Protein AF-A0A2P4YFC1-F1 (afdb_monomer)

InterPro domains:
  IPR022210 Transcription activator GCR1-like domain [PF12550] (127-204)
  IPR031872 Ndc10, domain 2 [PF16787] (2-35)
  IPR038279 Ndc10, domain 2 superfamily [G3DSA:1.10.443.20] (1-68)
  IPR052146 High-osmolarity-induced transcription [PTHR37784] (124-224)

Solvent-accessible surface area (backbone atoms only — not comparable to full-atom values): 14250 Å² total; per-residue (Å²): 111,73,72,57,54,52,53,56,52,59,67,48,38,64,61,47,43,73,75,45,67,86,42,75,76,59,75,36,67,86,68,66,44,82,69,60,61,74,74,62,65,71,71,84,69,74,50,65,84,62,54,50,60,54,51,50,50,55,54,49,54,54,47,53,54,47,50,54,52,50,54,53,50,50,57,52,52,56,57,56,58,59,60,68,70,66,76,81,81,81,73,95,81,81,80,84,88,77,90,80,85,87,85,80,88,79,91,82,88,80,91,80,89,85,80,91,80,87,74,84,72,73,73,70,82,57,70,86,71,87,77,65,75,48,52,54,54,50,50,46,50,35,72,38,66,62,93,86,31,71,16,50,57,53,43,44,71,79,48,46,65,68,70,38,70,51,69,69,50,37,54,51,48,59,61,52,44,57,53,57,54,42,36,53,51,46,16,65,71,71,74,43,54,57,66,61,41,28,52,52,51,36,52,54,32,59,76,65,70,46,52,75,74,65,41,58,67,54,47,56,53,69,70,52,75,84,119

Foldseek 3Di:
DVVVVVVVCLLCVVVVCVVCVPDPVCVDVVNVDPCNVVSVPDPPPVPCVVVVVVVVVVVVVVVVVVVVVVVVVVVVVVVVVVVVVPDDPDDPPDDDDDDDDDDDDDDDDDDDDDDDDDDPPPPQLDADDPPDFALLVLVCQQPDDPPNHDRVVVCCVPPNCNSVPDPVSVVVCVQSVLSVVLLVLCCVVVVHDSNVSRVVLRVVCVVVVHTSNRCSVVSVCSSVVPD

Structure (mmCIF, N/CA/C/O backbone):
data_AF-A0A2P4YFC1-F1
#
_entry.id   AF-A0A2P4YFC1-F1
#
loop_
_atom_site.group_PDB
_atom_site.id
_atom_site.type_symbol
_atom_site.label_atom_id
_atom_site.label_alt_id
_atom_site.label_comp_id
_atom_site.label_asym_id
_atom_site.label_entity_id
_atom_site.label_seq_id
_atom_site.pdbx_PDB_ins_code
_atom_site.Cartn_x
_atom_site.Cartn_y
_atom_site.Cartn_z
_atom_site.occupancy
_atom_site.B_iso_or_equiv
_atom_site.auth_seq_id
_atom_site.auth_comp_id
_atom_site.auth_asym_id
_atom_site.auth_atom_id
_atom_site.pdbx_PDB_model_num
ATOM 1 N N . MET A 1 1 ? -10.276 -22.268 7.898 1.00 66.25 1 MET A N 1
ATOM 2 C CA . MET A 1 1 ? -11.397 -21.329 8.131 1.00 66.25 1 MET A CA 1
ATOM 3 C C . MET A 1 1 ? -12.390 -21.823 9.184 1.00 66.25 1 MET A C 1
ATOM 5 O O . MET A 1 1 ? -12.348 -21.312 10.293 1.00 66.25 1 MET A O 1
ATOM 9 N N . LEU A 1 2 ? -13.205 -22.857 8.934 1.00 71.75 2 LEU A N 1
ATOM 10 C CA . LEU A 1 2 ? -14.243 -23.318 9.887 1.00 71.75 2 LEU A CA 1
ATOM 11 C C . LEU A 1 2 ? -13.722 -23.739 11.277 1.00 71.75 2 LEU A C 1
ATOM 13 O O . LEU A 1 2 ? -14.382 -23.502 12.284 1.00 71.75 2 LEU A O 1
ATOM 17 N N . LYS A 1 3 ? -12.514 -24.314 11.350 1.00 71.19 3 LYS A N 1
ATOM 18 C CA . LYS A 1 3 ? -11.877 -24.689 12.626 1.00 71.19 3 LYS A CA 1
ATOM 19 C C . LYS A 1 3 ? -11.594 -23.481 13.528 1.00 71.19 3 LYS A C 1
ATOM 21 O O . LYS A 1 3 ? -11.727 -23.591 14.736 1.00 71.19 3 LYS A O 1
ATOM 26 N N . HIS A 1 4 ? -11.228 -22.346 12.938 1.00 75.75 4 HIS A N 1
ATOM 27 C CA . HIS A 1 4 ? -10.868 -21.136 13.675 1.00 75.75 4 HIS A CA 1
ATOM 28 C C . HIS A 1 4 ? -12.111 -20.419 14.211 1.00 75.75 4 HIS A C 1
ATOM 30 O O . HIS A 1 4 ? -12.176 -20.093 15.391 1.00 75.75 4 HIS A O 1
ATOM 36 N N . LEU A 1 5 ? -13.150 -20.304 13.376 1.00 76.31 5 LEU A N 1
ATOM 37 C CA . LEU A 1 5 ? -14.449 -19.767 13.792 1.00 76.31 5 LEU A CA 1
ATOM 38 C C . LEU A 1 5 ? -15.069 -20.571 14.939 1.00 76.31 5 LEU A C 1
ATOM 40 O O . LEU A 1 5 ? -15.651 -19.986 15.844 1.00 76.31 5 LEU A O 1
ATOM 44 N N . ARG A 1 6 ? -14.905 -21.902 14.937 1.00 82.00 6 ARG A N 1
ATOM 45 C CA . ARG A 1 6 ? -15.368 -22.760 16.034 1.00 82.00 6 ARG A CA 1
ATOM 46 C C . ARG A 1 6 ? -14.736 -22.367 17.372 1.00 82.00 6 ARG A C 1
ATOM 48 O O . ARG A 1 6 ? -15.455 -22.297 18.359 1.00 82.00 6 ARG A O 1
ATOM 55 N N . VAL A 1 7 ? -13.423 -22.134 17.402 1.00 77.44 7 VAL A N 1
ATOM 56 C CA . VAL A 1 7 ? -12.694 -21.794 18.637 1.00 77.44 7 VAL A CA 1
ATOM 57 C C . VAL A 1 7 ? -13.163 -20.450 19.183 1.00 77.44 7 VAL A C 1
ATOM 59 O O . VAL A 1 7 ? -13.563 -20.387 20.340 1.00 77.44 7 VAL A O 1
ATOM 62 N N . ILE A 1 8 ? -13.198 -19.421 18.332 1.00 81.12 8 ILE A N 1
ATOM 63 C CA . ILE A 1 8 ? -13.641 -18.072 18.715 1.00 81.12 8 ILE A CA 1
ATOM 64 C C . ILE A 1 8 ? -15.083 -18.107 19.229 1.00 81.12 8 ILE A C 1
ATOM 66 O O . ILE A 1 8 ? -15.380 -17.611 20.309 1.00 81.12 8 ILE A O 1
ATOM 70 N N . PHE A 1 9 ? -15.981 -18.769 18.496 1.00 83.00 9 PHE A N 1
ATOM 71 C CA . PHE A 1 9 ? -17.387 -18.853 18.881 1.00 83.00 9 PHE A CA 1
ATOM 72 C C . PHE A 1 9 ? -17.598 -19.576 20.220 1.00 83.00 9 PHE A C 1
ATOM 74 O O . PHE A 1 9 ? -18.436 -19.159 21.013 1.00 83.00 9 PHE A O 1
ATOM 81 N N . LEU A 1 10 ? -16.852 -20.654 20.486 1.00 82.00 10 LEU A N 1
ATOM 82 C CA . LEU A 1 10 ? -16.924 -21.377 21.762 1.00 82.00 10 LEU A CA 1
ATOM 83 C C . LEU A 1 10 ? -16.365 -20.546 22.918 1.00 82.00 10 LEU A C 1
ATOM 85 O O . LEU A 1 10 ? -16.978 -20.524 23.983 1.00 82.00 10 LEU A O 1
ATOM 89 N N . GLN A 1 11 ? -15.260 -19.837 22.699 1.00 79.00 11 GLN A N 1
ATOM 90 C CA . GLN A 1 11 ? -14.662 -18.946 23.690 1.00 79.00 11 GLN A CA 1
ATOM 91 C C . GLN A 1 11 ? -15.627 -17.819 24.091 1.00 79.00 11 GLN A C 1
ATOM 93 O O . GLN A 1 11 ? -15.851 -17.587 25.277 1.00 79.00 11 GLN A O 1
ATOM 98 N N . ASP A 1 12 ? -16.278 -17.195 23.109 1.00 78.75 12 ASP A N 1
ATOM 99 C CA . ASP A 1 12 ? -17.181 -16.064 23.344 1.00 78.75 12 ASP A CA 1
ATOM 100 C C . ASP A 1 12 ? -18.604 -16.496 23.727 1.00 78.75 12 ASP A C 1
ATOM 102 O O . ASP A 1 12 ? -19.417 -15.674 24.162 1.00 78.75 12 ASP A O 1
ATOM 106 N N . SER A 1 13 ? -18.928 -17.789 23.605 1.00 82.44 13 SER A N 1
ATOM 107 C CA . SER A 1 13 ? -20.264 -18.314 23.907 1.00 82.44 13 SER A CA 1
ATOM 108 C C . SER A 1 13 ? -20.700 -18.015 25.341 1.00 82.44 13 SER A C 1
ATOM 110 O O . SER A 1 13 ? -21.864 -17.701 25.555 1.00 82.44 13 SER A O 1
ATOM 112 N N . VAL A 1 14 ? -19.780 -18.003 26.310 1.00 79.31 14 VAL A N 1
ATOM 113 C CA . VAL A 1 14 ? -20.080 -17.694 27.719 1.00 79.31 14 VAL A CA 1
ATOM 114 C C . VAL A 1 14 ? -20.629 -16.270 27.873 1.00 79.31 14 VAL A C 1
ATOM 116 O O . VAL A 1 14 ? -21.656 -16.061 28.524 1.00 79.31 14 VAL A O 1
ATOM 119 N N . LEU A 1 15 ? -20.000 -15.293 27.211 1.00 81.19 15 LEU A N 1
ATOM 120 C CA . LEU A 1 15 ? -20.450 -13.897 27.204 1.00 81.19 15 LEU A CA 1
ATOM 121 C C . LEU A 1 15 ? -21.767 -13.742 26.431 1.00 81.19 15 LEU A C 1
ATOM 123 O O . LEU A 1 15 ? -22.673 -13.015 26.847 1.00 81.19 15 LEU A O 1
ATOM 127 N N . LEU A 1 16 ? -21.899 -14.458 25.312 1.00 82.44 16 LEU A N 1
ATOM 128 C CA . LEU A 1 16 ? -23.083 -14.412 24.455 1.00 82.44 16 LEU A CA 1
ATOM 129 C C . LEU A 1 16 ? -24.309 -15.084 25.099 1.00 82.44 16 LEU A C 1
ATOM 131 O O . LEU A 1 16 ? -25.428 -14.609 24.899 1.00 82.44 16 LEU A O 1
ATOM 135 N N . ILE A 1 17 ? -24.118 -16.132 25.906 1.00 82.00 17 ILE A N 1
ATOM 136 C CA . ILE A 1 17 ? -25.166 -16.775 26.714 1.00 82.00 17 ILE A CA 1
ATOM 137 C C . ILE A 1 17 ? -25.676 -15.797 27.774 1.00 82.00 17 ILE A C 1
ATOM 139 O O . ILE A 1 17 ? -26.887 -15.650 27.932 1.00 82.00 17 ILE A O 1
ATOM 143 N N . GLN A 1 18 ? -24.776 -15.075 28.453 1.00 79.31 18 GLN A N 1
ATOM 144 C CA . GLN A 1 18 ? -25.160 -14.065 29.443 1.00 79.31 18 GLN A CA 1
ATOM 145 C C . GLN A 1 18 ? -25.931 -12.902 28.802 1.00 79.31 18 GLN A C 1
ATOM 147 O O . GLN A 1 18 ? -26.894 -12.395 29.379 1.00 79.31 18 GLN A O 1
ATOM 152 N N . ARG A 1 19 ? -25.523 -12.473 27.601 1.00 83.31 19 ARG A N 1
ATOM 153 C CA . ARG A 1 19 ? -26.137 -11.337 26.904 1.00 83.31 19 ARG A CA 1
ATOM 154 C C . ARG A 1 19 ? -27.457 -11.686 26.214 1.00 83.31 19 ARG A C 1
ATOM 156 O O . ARG A 1 19 ? -28.351 -10.842 26.168 1.00 83.31 19 ARG A O 1
ATOM 163 N N . TYR A 1 20 ? -27.590 -12.907 25.697 1.00 86.69 20 TYR A N 1
ATOM 164 C CA . TYR A 1 20 ? -28.762 -13.379 24.954 1.00 86.69 20 TYR A CA 1
ATOM 165 C C . TYR A 1 20 ? -29.233 -14.754 25.453 1.00 86.69 20 TYR A C 1
ATOM 167 O O . TYR A 1 20 ? -29.207 -15.725 24.691 1.00 86.69 20 TYR A O 1
ATOM 175 N N . PRO A 1 21 ? -29.722 -14.865 26.699 1.00 83.06 21 PRO A N 1
ATOM 176 C CA . PRO A 1 21 ? -30.019 -16.157 27.328 1.00 83.06 21 PRO A CA 1
ATOM 177 C C . PRO A 1 21 ? -31.127 -16.947 26.617 1.00 83.06 21 PRO A C 1
ATOM 179 O O . PRO A 1 21 ? -31.135 -18.174 26.625 1.00 83.06 21 PRO A O 1
ATOM 182 N N . ASN A 1 22 ? -32.041 -16.257 25.930 1.00 85.38 22 ASN A N 1
ATOM 183 C CA . ASN A 1 22 ? -33.192 -16.873 25.263 1.00 85.38 22 ASN A CA 1
ATOM 184 C C . ASN A 1 22 ? -32.900 -17.381 23.838 1.00 85.38 22 ASN A C 1
ATOM 186 O O . ASN A 1 22 ? -33.819 -17.808 23.132 1.00 85.38 22 ASN A O 1
ATOM 190 N N . HIS A 1 23 ? -31.647 -17.320 23.378 1.00 85.38 23 HIS A N 1
ATOM 191 C CA . HIS A 1 23 ? -31.300 -17.702 22.013 1.00 85.38 23 HIS A CA 1
ATOM 192 C C . HIS A 1 23 ? -31.434 -19.219 21.781 1.00 85.38 23 HIS A C 1
ATOM 194 O O . HIS A 1 23 ? -31.072 -20.040 22.623 1.00 85.38 23 HIS A O 1
ATOM 200 N N . ARG A 1 24 ? -31.926 -19.618 20.597 1.00 84.88 24 ARG A N 1
ATOM 201 C CA . ARG A 1 24 ? -32.167 -21.036 20.253 1.00 84.88 24 ARG A CA 1
ATOM 202 C C . ARG A 1 24 ? -30.891 -21.883 20.236 1.00 84.88 24 ARG A C 1
ATOM 204 O O . ARG A 1 24 ? -30.971 -23.076 20.501 1.00 84.88 24 ARG A O 1
ATOM 211 N N . LEU A 1 25 ? -29.736 -21.268 19.964 1.00 83.12 25 LEU A N 1
ATOM 212 C CA . LEU A 1 25 ? -28.438 -21.958 19.950 1.00 83.12 25 LEU A CA 1
ATOM 213 C C . LEU A 1 25 ? -28.065 -22.540 21.321 1.00 83.12 25 LEU A C 1
ATOM 215 O O . LEU A 1 25 ? -27.463 -23.606 21.371 1.00 83.12 25 LEU A O 1
ATOM 219 N N . TRP A 1 26 ? -28.476 -21.900 22.420 1.00 84.62 26 TRP A N 1
ATOM 220 C CA . TRP A 1 26 ? -28.133 -22.333 23.782 1.00 84.62 26 TRP A CA 1
ATOM 221 C C . TRP A 1 26 ? -28.979 -23.502 24.282 1.00 84.62 26 TRP A C 1
ATOM 223 O O . TRP A 1 26 ? -28.598 -24.185 25.223 1.00 84.62 26 TRP A O 1
ATOM 233 N N . LYS A 1 27 ? -30.107 -23.780 23.617 1.00 82.06 27 LYS A N 1
ATOM 234 C CA . LYS A 1 27 ? -30.949 -24.955 23.893 1.00 82.06 27 LYS A CA 1
ATOM 235 C C . LYS A 1 27 ? -30.367 -26.247 23.312 1.00 82.06 27 LYS A C 1
ATOM 237 O O . LYS A 1 27 ? -30.959 -27.310 23.464 1.00 82.06 27 LYS A O 1
ATOM 242 N N . HIS A 1 28 ? -29.254 -26.153 22.584 1.00 82.31 28 HIS A N 1
ATOM 243 C CA . HIS A 1 28 ? -28.605 -27.303 21.979 1.00 82.31 28 HIS A CA 1
ATOM 244 C C . HIS A 1 28 ? -27.853 -28.121 23.050 1.00 82.31 28 HIS A C 1
ATOM 246 O O . HIS A 1 28 ? -27.174 -27.519 23.885 1.00 82.31 28 HIS A O 1
ATOM 252 N N . PRO A 1 29 ? -27.878 -29.471 22.997 1.00 78.06 29 PRO A N 1
ATOM 253 C CA . PRO A 1 29 ? -27.236 -30.334 23.997 1.00 78.06 29 PRO A CA 1
ATOM 254 C C . PRO A 1 29 ? -25.763 -30.004 24.262 1.00 78.06 29 PRO A C 1
ATOM 256 O O . PRO A 1 29 ? -25.315 -30.097 25.396 1.00 78.06 29 PRO A O 1
ATOM 259 N N . LEU A 1 30 ? -25.044 -29.533 23.234 1.00 75.44 30 LEU A N 1
ATOM 260 C CA . LEU A 1 30 ? -23.640 -29.102 23.322 1.00 75.44 30 LEU A CA 1
ATOM 261 C C . LEU A 1 30 ? -23.373 -28.058 24.420 1.00 75.44 30 LEU A C 1
ATOM 263 O O . LEU A 1 30 ? -22.312 -28.105 25.029 1.00 75.44 30 LEU A O 1
ATOM 267 N N . PHE A 1 31 ? -24.316 -27.143 24.672 1.00 73.25 31 PHE A N 1
ATOM 268 C CA . PHE A 1 31 ? -24.196 -26.085 25.689 1.00 73.25 31 PHE A CA 1
ATOM 269 C C . PHE A 1 31 ? -24.890 -26.444 27.011 1.00 73.25 31 PHE A C 1
ATOM 271 O O . PHE A 1 31 ? -24.881 -25.655 27.950 1.00 73.25 31 PHE A O 1
ATOM 278 N N . SER A 1 32 ? -25.522 -27.620 27.080 1.00 67.62 32 SER A N 1
ATOM 279 C CA . SER A 1 32 ? -26.213 -28.136 28.270 1.00 67.62 32 SER A CA 1
ATOM 280 C C . SER A 1 32 ? -25.422 -29.239 28.983 1.00 67.62 32 SER A C 1
ATOM 282 O O . SER A 1 32 ? -25.717 -29.557 30.132 1.00 67.62 32 SER A O 1
ATOM 284 N N . THR A 1 33 ? -24.413 -29.827 28.332 1.00 64.31 33 THR A N 1
ATOM 285 C CA . THR A 1 33 ? -23.483 -30.779 28.955 1.00 64.31 33 THR A CA 1
ATOM 286 C C . THR A 1 33 ? -22.617 -30.094 30.021 1.00 64.31 33 THR A C 1
ATOM 288 O O . THR A 1 33 ? -22.073 -29.007 29.802 1.00 64.31 33 THR A O 1
ATOM 291 N N . SER A 1 34 ? -22.475 -30.749 31.179 1.00 53.22 34 SER A N 1
ATOM 292 C CA . SER A 1 34 ? -21.806 -30.265 32.402 1.00 53.22 34 SER A CA 1
ATOM 293 C C . SER A 1 34 ? -20.319 -29.902 32.250 1.00 53.22 34 SER A C 1
ATOM 295 O O . SER A 1 34 ? -19.753 -29.260 33.136 1.00 53.22 34 SER A O 1
ATOM 297 N N . ASP A 1 35 ? -19.701 -30.232 31.114 1.00 54.78 35 ASP A N 1
ATOM 298 C CA . ASP A 1 35 ? -18.322 -29.857 30.762 1.00 54.78 35 ASP A CA 1
ATOM 299 C C . ASP A 1 35 ? -18.171 -28.378 30.365 1.00 54.78 35 ASP A C 1
ATOM 301 O O . ASP A 1 35 ? -17.058 -27.869 30.234 1.00 54.78 35 ASP A O 1
ATOM 305 N N . SER A 1 36 ? -19.279 -27.641 30.241 1.00 51.91 36 SER A N 1
ATOM 306 C CA . SER A 1 36 ? -19.272 -26.183 30.022 1.00 51.91 36 SER A CA 1
ATOM 307 C C . SER A 1 36 ? -18.605 -25.407 31.174 1.00 51.91 36 SER A C 1
ATOM 309 O O . SER A 1 36 ? -18.204 -24.258 30.999 1.00 51.91 36 SER A O 1
ATOM 311 N N . SER A 1 37 ? -18.436 -26.042 32.340 1.00 52.78 37 SER A N 1
ATOM 312 C CA . SER A 1 37 ? -17.702 -25.499 33.491 1.00 52.78 37 SER A CA 1
ATOM 313 C C . SER A 1 37 ? -16.187 -25.384 33.262 1.00 52.78 37 SER A C 1
ATOM 315 O O . SER A 1 37 ? -15.550 -24.540 33.888 1.00 52.78 37 SER A O 1
ATOM 317 N N . VAL A 1 38 ? -15.611 -26.143 32.320 1.00 54.09 38 VAL A N 1
ATOM 318 C CA . VAL A 1 38 ? -14.167 -26.108 32.008 1.00 54.09 38 VAL A CA 1
ATOM 319 C C . VAL A 1 38 ? -13.762 -24.789 31.336 1.00 54.09 38 VAL A C 1
ATOM 321 O O . VAL A 1 38 ? -12.642 -24.312 31.506 1.00 54.09 38 VAL A O 1
ATOM 324 N N . TYR A 1 39 ? -14.695 -24.152 30.627 1.00 52.59 39 TYR A N 1
ATOM 325 C CA . TYR A 1 39 ? -14.488 -22.871 29.944 1.00 52.59 39 TYR A CA 1
ATOM 326 C C . TYR A 1 39 ? -14.925 -21.661 30.787 1.00 52.59 39 TYR A C 1
ATOM 328 O O . TYR A 1 39 ? -14.801 -20.522 30.345 1.00 52.59 39 TYR A O 1
ATOM 336 N N . GLY A 1 40 ? -15.429 -21.902 32.004 1.00 49.44 40 GLY A N 1
ATOM 337 C CA . GLY A 1 40 ? -15.842 -20.878 32.966 1.00 49.44 40 GLY A CA 1
ATOM 338 C C . GLY A 1 40 ? -14.701 -20.314 33.816 1.00 49.44 40 GLY A C 1
ATOM 339 O O . GLY A 1 40 ? -14.935 -19.402 34.612 1.00 49.44 40 GLY A O 1
ATOM 340 N N . ASN A 1 41 ? -13.471 -20.811 33.646 1.00 48.78 41 ASN A N 1
ATOM 341 C CA . ASN A 1 41 ? -12.296 -20.130 34.171 1.00 48.78 41 ASN A CA 1
ATOM 342 C C . ASN A 1 41 ? -12.148 -18.825 33.399 1.00 48.78 41 ASN A C 1
ATOM 344 O O . ASN A 1 41 ? -11.583 -18.812 32.307 1.00 48.78 41 ASN A O 1
ATOM 348 N N . LYS A 1 42 ? -12.699 -17.746 33.971 1.00 49.25 42 LYS A N 1
ATOM 349 C CA . LYS A 1 42 ? -12.375 -16.365 33.622 1.00 49.25 42 LYS A CA 1
ATOM 350 C C . LYS A 1 42 ? -10.870 -16.321 33.335 1.00 49.25 42 LYS A C 1
ATOM 352 O O . LYS A 1 42 ? -10.104 -16.434 34.294 1.00 49.25 42 LYS A O 1
ATOM 357 N N . PRO A 1 43 ? -10.403 -16.123 32.087 1.00 50.41 43 PRO A N 1
ATOM 358 C CA . PRO A 1 43 ? -9.182 -15.355 31.975 1.00 50.41 43 PRO A CA 1
ATOM 359 C C . PRO A 1 43 ? -9.484 -14.076 32.756 1.00 50.41 43 PRO A C 1
ATOM 361 O O . PRO A 1 43 ? -10.567 -13.503 32.589 1.00 50.41 43 PRO A O 1
ATOM 364 N N . GLU A 1 44 ? -8.613 -13.697 33.687 1.00 51.47 44 GLU A N 1
ATOM 365 C CA . GLU A 1 44 ? -8.603 -12.349 34.239 1.00 51.47 44 GLU A CA 1
ATOM 366 C C . GLU A 1 44 ? -8.432 -11.399 33.055 1.00 51.47 44 GLU A C 1
ATOM 368 O O . GLU A 1 44 ? -7.341 -10.983 32.682 1.00 51.47 44 GLU A O 1
ATOM 373 N N . LEU A 1 45 ? -9.541 -11.114 32.380 1.00 46.50 45 LEU A N 1
ATOM 374 C CA . LEU A 1 45 ? -9.654 -10.029 31.453 1.00 46.50 45 LEU A CA 1
ATOM 375 C C . LEU A 1 45 ? -9.602 -8.836 32.388 1.00 46.50 45 LEU A C 1
ATOM 377 O O . LEU A 1 45 ? -10.618 -8.479 32.989 1.00 46.50 45 LEU A O 1
ATOM 381 N N . HIS A 1 46 ? -8.393 -8.319 32.616 1.00 49.69 46 HIS A N 1
ATOM 382 C CA . HIS A 1 46 ? -8.205 -7.032 33.257 1.00 49.69 46 HIS A CA 1
ATOM 383 C C . HIS A 1 46 ? -9.176 -6.093 32.557 1.00 49.69 46 HIS A C 1
ATOM 385 O O . HIS A 1 46 ? -9.046 -5.811 31.363 1.00 49.69 46 HIS A O 1
ATOM 391 N N . THR A 1 47 ? -10.246 -5.747 33.268 1.00 51.59 47 THR A N 1
ATOM 392 C CA . THR A 1 47 ? -11.328 -4.940 32.734 1.00 51.59 47 THR A CA 1
ATOM 393 C C . THR A 1 47 ? -10.697 -3.679 32.176 1.00 51.59 47 THR A C 1
ATOM 395 O O . THR A 1 47 ? -9.798 -3.118 32.805 1.00 51.59 47 THR A O 1
ATOM 398 N N . LEU A 1 48 ? -11.135 -3.253 30.990 1.00 53.06 48 LEU A N 1
ATOM 399 C CA . LEU A 1 48 ? -10.647 -2.038 30.332 1.00 53.06 48 LEU A CA 1
ATOM 400 C C . LEU A 1 48 ? -10.579 -0.843 31.307 1.00 53.06 48 LEU A C 1
ATOM 402 O O . LEU A 1 48 ? -9.664 -0.037 31.203 1.00 53.06 48 LEU A O 1
ATOM 406 N N . ASP A 1 49 ? -11.442 -0.808 32.326 1.00 56.47 49 ASP A N 1
ATOM 407 C CA . ASP A 1 49 ? -11.433 0.166 33.426 1.00 56.47 49 ASP A CA 1
ATOM 408 C C . ASP A 1 49 ? -10.123 0.262 34.233 1.00 56.47 49 ASP A C 1
ATOM 410 O O . ASP A 1 49 ? -9.846 1.313 34.801 1.00 56.47 49 ASP A O 1
ATOM 414 N N . ILE A 1 50 ? -9.303 -0.792 34.296 1.00 62.22 50 ILE A N 1
ATOM 415 C CA . ILE A 1 50 ? -8.017 -0.795 35.020 1.00 62.22 50 ILE A CA 1
ATOM 416 C C . ILE A 1 50 ? -6.861 -0.454 34.074 1.00 62.22 50 ILE A C 1
ATOM 418 O O . ILE A 1 50 ? -5.968 0.317 34.424 1.00 62.22 50 ILE A O 1
ATOM 422 N N . VAL A 1 51 ? -6.886 -1.003 32.859 1.00 64.50 51 VAL A N 1
ATOM 423 C CA . VAL A 1 51 ? -5.777 -0.881 31.899 1.00 64.50 51 VAL A CA 1
ATOM 424 C C . VAL A 1 51 ? -5.792 0.478 31.194 1.00 64.50 51 VAL A C 1
ATOM 426 O O . VAL A 1 51 ? -4.735 1.040 30.920 1.00 64.50 51 VAL A O 1
ATOM 429 N N . VAL A 1 52 ? -6.973 1.049 30.935 1.00 74.75 52 VAL A N 1
ATOM 430 C CA . VAL A 1 52 ? -7.110 2.331 30.223 1.00 74.75 52 VAL A CA 1
ATOM 431 C C . VAL A 1 52 ? -6.523 3.509 31.016 1.00 74.75 52 VAL A C 1
ATOM 433 O O . VAL A 1 52 ? -5.764 4.274 30.421 1.00 74.75 52 VAL A O 1
ATOM 436 N N . PRO A 1 53 ? -6.765 3.671 32.334 1.00 74.75 53 PRO A N 1
ATOM 437 C CA . PRO A 1 53 ? -6.131 4.739 33.111 1.00 74.75 53 PRO A CA 1
ATOM 438 C C . PRO A 1 53 ? -4.609 4.590 33.218 1.00 74.75 53 PRO A C 1
ATOM 440 O O . PRO A 1 53 ? -3.892 5.586 33.148 1.00 74.75 53 PRO A O 1
ATOM 443 N N . GLN A 1 54 ? -4.107 3.357 33.347 1.00 75.56 54 GLN A N 1
ATOM 444 C CA . GLN A 1 54 ? -2.666 3.085 33.390 1.00 75.56 54 GLN A CA 1
ATOM 445 C C . GLN A 1 54 ? -1.996 3.422 32.056 1.00 75.56 54 GLN A C 1
ATOM 447 O O . GLN A 1 54 ? -0.975 4.106 32.028 1.00 75.56 54 GLN A O 1
ATOM 452 N N . LEU A 1 55 ? -2.608 3.013 30.943 1.00 79.25 55 LEU A N 1
ATOM 453 C CA . LEU A 1 55 ? -2.133 3.351 29.606 1.00 79.25 55 LEU A CA 1
ATOM 454 C C . LEU A 1 55 ? -2.171 4.868 29.365 1.00 79.25 55 LEU A C 1
ATOM 456 O O . LEU A 1 55 ? -1.216 5.425 28.832 1.00 79.25 55 LEU A O 1
ATOM 460 N N . ALA A 1 56 ? -3.236 5.549 29.799 1.00 80.25 56 ALA A N 1
ATOM 461 C CA . ALA A 1 56 ? -3.350 7.001 29.691 1.00 80.25 56 ALA A CA 1
ATOM 462 C C . ALA A 1 56 ? -2.266 7.736 30.499 1.00 80.25 56 ALA A C 1
ATOM 464 O O . ALA A 1 56 ? -1.716 8.725 30.016 1.00 80.25 56 ALA A O 1
ATOM 465 N N . ALA A 1 57 ? -1.926 7.245 31.696 1.00 83.88 57 ALA A N 1
ATOM 466 C CA . ALA A 1 57 ? -0.859 7.811 32.518 1.00 83.88 57 ALA A CA 1
ATOM 467 C C . ALA A 1 57 ? 0.514 7.684 31.837 1.00 83.88 57 ALA A C 1
ATOM 469 O O . ALA A 1 57 ? 1.227 8.679 31.721 1.00 83.88 57 ALA A O 1
ATOM 470 N N . ILE A 1 58 ? 0.835 6.498 31.308 1.00 84.94 58 ILE A N 1
ATOM 471 C CA . ILE A 1 58 ? 2.097 6.240 30.596 1.00 84.94 58 ILE A CA 1
ATOM 472 C C . ILE A 1 58 ? 2.197 7.100 29.330 1.00 84.94 58 ILE A C 1
ATOM 474 O O . ILE A 1 58 ? 3.238 7.691 29.045 1.00 84.94 58 ILE A O 1
ATOM 478 N N . LEU A 1 59 ? 1.110 7.203 28.560 1.00 86.62 59 LEU A N 1
ATOM 479 C CA . LEU A 1 59 ? 1.084 8.029 27.352 1.00 86.62 59 LEU A CA 1
ATOM 480 C C . LEU A 1 59 ? 1.293 9.512 27.669 1.00 86.62 59 LEU A C 1
ATOM 482 O O . LEU A 1 59 ? 2.015 10.192 26.943 1.00 86.62 59 LEU A O 1
ATOM 486 N N . LYS A 1 60 ? 0.700 10.004 28.760 1.00 88.50 60 LYS A N 1
ATOM 487 C CA . LYS A 1 60 ? 0.858 11.393 29.190 1.00 88.50 60 LYS A CA 1
ATOM 488 C C . LYS A 1 60 ? 2.294 11.698 29.625 1.00 88.50 60 LYS A C 1
ATOM 490 O O . LYS A 1 60 ? 2.859 12.681 29.165 1.00 88.50 60 LYS A O 1
ATOM 495 N N . GLU A 1 61 ? 2.900 10.831 30.433 1.00 90.19 61 GLU A N 1
ATOM 496 C CA . GLU A 1 61 ? 4.293 10.980 30.880 1.00 90.19 61 GLU A CA 1
ATOM 497 C C . GLU A 1 61 ? 5.278 11.015 29.700 1.00 90.19 61 GLU A C 1
ATOM 499 O O . GLU A 1 61 ? 6.174 11.865 29.630 1.00 90.19 61 GLU A O 1
ATOM 504 N N . ASN A 1 62 ? 5.076 10.125 28.727 1.00 87.50 62 ASN A N 1
ATOM 505 C CA . ASN A 1 62 ? 5.891 10.094 27.517 1.00 87.50 62 ASN A CA 1
ATOM 506 C C . ASN A 1 62 ? 5.722 11.371 26.681 1.00 87.50 62 ASN A C 1
ATOM 508 O O . ASN A 1 62 ? 6.706 11.877 26.137 1.00 87.50 62 ASN A O 1
ATOM 512 N N . PHE A 1 63 ? 4.504 11.914 26.598 1.00 91.06 63 PHE A N 1
ATOM 513 C CA . PHE A 1 63 ? 4.227 13.150 25.866 1.00 91.06 63 PHE A CA 1
ATOM 514 C C . PHE A 1 63 ? 4.837 14.381 26.549 1.00 91.06 63 PHE A C 1
ATOM 516 O O . PHE A 1 63 ? 5.457 15.206 25.882 1.00 91.06 63 PHE A O 1
ATOM 523 N N . ASP A 1 64 ? 4.747 14.473 27.877 1.00 89.62 64 ASP A N 1
ATOM 524 C CA . ASP A 1 64 ? 5.366 15.553 28.655 1.00 89.62 64 ASP A CA 1
ATOM 525 C C . ASP A 1 64 ? 6.899 15.531 28.505 1.00 89.62 64 ASP A C 1
ATOM 527 O O . ASP A 1 64 ? 7.537 16.566 28.295 1.00 89.62 64 ASP A O 1
ATOM 531 N N . THR A 1 65 ? 7.492 14.333 28.505 1.00 91.44 65 THR A N 1
ATOM 532 C CA . THR A 1 65 ? 8.929 14.145 28.254 1.00 91.44 65 THR A CA 1
ATOM 533 C C . THR A 1 65 ? 9.325 14.570 26.838 1.00 91.44 65 THR A C 1
ATOM 535 O O . THR A 1 65 ? 10.382 15.176 26.642 1.00 91.44 65 THR A O 1
ATOM 538 N N . LEU A 1 66 ? 8.501 14.250 25.837 1.00 89.12 66 LEU A N 1
ATOM 539 C CA . LEU A 1 66 ? 8.735 14.649 24.450 1.00 89.12 66 LEU A CA 1
ATOM 540 C C . LEU A 1 66 ? 8.671 16.175 24.299 1.00 89.12 66 LEU A C 1
ATOM 542 O O . LEU A 1 66 ? 9.580 16.759 23.711 1.00 89.12 66 LEU A O 1
ATOM 546 N N . ASN A 1 67 ? 7.656 16.819 24.878 1.00 86.81 67 ASN A N 1
ATOM 547 C CA . ASN A 1 67 ? 7.506 18.273 24.841 1.00 86.81 67 ASN A CA 1
ATOM 548 C C . ASN A 1 67 ? 8.701 18.979 25.482 1.00 86.81 67 ASN A C 1
ATOM 550 O O . ASN A 1 67 ? 9.272 19.874 24.866 1.00 86.81 67 ASN A O 1
ATOM 554 N N . GLY A 1 68 ? 9.176 18.507 26.639 1.00 86.44 68 GLY A N 1
ATOM 555 C CA . GLY A 1 68 ? 10.375 19.072 27.266 1.00 86.44 68 GLY A CA 1
ATOM 556 C C . GLY A 1 68 ? 11.630 18.973 26.384 1.00 86.44 68 GLY A C 1
ATOM 557 O O . GLY A 1 68 ? 12.459 19.883 26.373 1.00 86.44 68 GLY A O 1
ATOM 558 N N . LYS A 1 69 ? 11.769 17.899 25.593 1.00 88.81 69 LYS A N 1
ATOM 559 C CA . LYS A 1 69 ? 12.869 17.760 24.620 1.00 88.81 69 LYS A CA 1
ATOM 560 C C . LYS A 1 69 ? 12.708 18.695 23.418 1.00 88.81 69 LYS A C 1
ATOM 562 O O . LYS A 1 69 ? 13.712 19.221 22.940 1.00 88.81 69 LYS A O 1
ATOM 567 N N . ILE A 1 70 ? 11.480 18.905 22.938 1.00 85.88 70 ILE A N 1
ATOM 568 C CA . ILE A 1 70 ? 11.176 19.857 21.858 1.00 85.88 70 ILE A CA 1
ATOM 569 C C . ILE A 1 70 ? 11.486 21.287 22.312 1.00 85.88 70 ILE A C 1
ATOM 571 O O . ILE A 1 70 ? 12.162 22.013 21.585 1.00 85.88 70 ILE A O 1
ATOM 575 N N . ASP A 1 71 ? 11.086 21.664 23.526 1.00 85.06 71 ASP A N 1
ATOM 576 C CA . ASP A 1 71 ? 11.361 22.986 24.095 1.00 85.06 71 ASP A CA 1
ATOM 577 C C . ASP A 1 71 ? 12.867 23.223 24.280 1.00 85.06 71 ASP A C 1
ATOM 579 O O . ASP A 1 71 ? 13.385 24.289 23.939 1.00 85.06 71 ASP A O 1
ATOM 583 N N . ALA A 1 72 ? 13.607 22.208 24.742 1.00 77.06 72 ALA A N 1
ATOM 584 C CA . ALA A 1 72 ? 15.063 22.277 24.857 1.00 77.06 72 ALA A CA 1
ATOM 585 C C . ALA A 1 72 ? 15.755 22.438 23.490 1.00 77.06 72 ALA A C 1
ATOM 587 O O . ALA A 1 72 ? 16.718 23.198 23.360 1.00 77.06 72 ALA A O 1
ATOM 588 N N . LEU A 1 73 ? 15.254 21.755 22.454 1.00 77.12 73 LEU A N 1
ATOM 589 C CA . LEU A 1 73 ? 15.752 21.902 21.087 1.00 77.12 73 LEU A CA 1
ATOM 590 C C . LEU A 1 73 ? 15.435 23.296 20.524 1.00 77.12 73 LEU A C 1
ATOM 592 O O . LEU A 1 73 ? 16.300 23.914 19.905 1.00 77.12 73 LEU A O 1
ATOM 596 N N . ALA A 1 74 ? 14.224 23.806 20.762 1.00 74.81 74 ALA A N 1
ATOM 597 C CA . ALA A 1 74 ? 13.808 25.139 20.337 1.00 74.81 74 ALA A CA 1
ATOM 598 C C . ALA A 1 74 ? 14.692 26.228 20.967 1.00 74.81 74 ALA A C 1
ATOM 600 O O . ALA A 1 74 ? 15.211 27.084 20.250 1.00 74.81 74 ALA A O 1
ATOM 601 N N . ALA A 1 75 ? 14.976 26.122 22.269 1.00 69.75 75 ALA A N 1
ATOM 602 C CA . ALA A 1 75 ? 15.902 27.019 22.959 1.00 69.75 75 ALA A CA 1
ATOM 603 C C . ALA A 1 75 ? 17.326 26.973 22.365 1.00 69.75 75 ALA A C 1
ATOM 605 O O . ALA A 1 75 ? 17.978 28.008 22.210 1.00 69.75 75 ALA A O 1
ATOM 606 N N . GLY A 1 76 ? 17.809 25.788 21.971 1.00 67.00 76 GLY A N 1
ATOM 607 C CA . GLY A 1 76 ? 19.098 25.637 21.287 1.00 67.00 76 GLY A CA 1
ATOM 608 C C . GLY A 1 76 ? 19.124 26.260 19.884 1.00 67.00 76 GLY A C 1
ATOM 609 O O . GLY A 1 76 ? 20.112 26.885 19.497 1.00 67.00 76 GLY A O 1
ATOM 610 N N . VAL A 1 77 ? 18.030 26.145 19.128 1.00 63.34 77 VAL A N 1
ATOM 611 C CA . VAL A 1 77 ? 17.888 26.740 17.786 1.00 63.34 77 VAL A CA 1
ATOM 612 C C . VAL A 1 77 ? 17.859 28.269 17.843 1.00 63.34 77 VAL A C 1
ATOM 614 O O . VAL A 1 77 ? 18.452 28.924 16.979 1.00 63.34 77 VAL A O 1
ATOM 617 N N . ASP A 1 78 ? 17.241 28.853 18.867 1.00 63.34 78 ASP A N 1
ATOM 618 C CA . ASP A 1 78 ? 17.254 30.304 19.063 1.00 63.34 78 ASP A CA 1
ATOM 619 C C . ASP A 1 78 ? 18.663 30.825 19.399 1.00 63.34 78 ASP A C 1
ATOM 621 O O . ASP A 1 78 ? 19.063 31.879 18.896 1.00 63.34 78 ASP A O 1
ATOM 625 N N . SER A 1 79 ? 19.479 30.034 20.107 1.00 58.16 79 SER A N 1
ATOM 626 C CA . SER A 1 79 ? 20.898 30.342 20.340 1.00 58.16 79 SER A CA 1
ATOM 627 C C . SER A 1 79 ? 21.746 30.313 19.056 1.00 58.16 79 SER A C 1
ATOM 629 O O . SER A 1 79 ? 22.696 31.086 18.933 1.00 58.16 79 SER A O 1
ATOM 631 N N . ILE A 1 80 ? 21.413 29.459 18.078 1.00 54.00 80 ILE A N 1
ATOM 632 C CA . ILE A 1 80 ? 22.111 29.391 16.777 1.00 54.00 80 ILE A CA 1
ATOM 633 C C . ILE A 1 80 ? 21.747 30.591 15.893 1.00 54.00 80 ILE A C 1
ATOM 635 O O . ILE A 1 80 ? 22.602 31.139 15.192 1.00 54.00 80 ILE A O 1
ATOM 639 N N . LYS A 1 81 ? 20.490 31.049 15.943 1.00 58.97 81 LYS A N 1
ATOM 640 C CA . LYS A 1 81 ? 20.065 32.251 15.211 1.00 58.97 81 LYS A CA 1
ATOM 641 C C . LYS A 1 81 ? 20.774 33.508 15.707 1.00 58.97 81 LYS A C 1
ATOM 643 O O . LYS A 1 81 ? 21.044 34.390 14.891 1.00 58.97 81 LYS A O 1
ATOM 648 N N . ASP A 1 82 ? 21.116 33.592 16.989 1.00 53.50 82 ASP A N 1
ATOM 649 C CA . ASP A 1 82 ? 21.768 34.782 17.541 1.00 53.50 82 ASP A CA 1
ATOM 650 C C . ASP A 1 82 ? 23.240 34.923 17.103 1.00 53.50 82 ASP A C 1
ATOM 652 O O . ASP A 1 82 ? 23.710 36.029 16.836 1.00 53.50 82 ASP A O 1
ATOM 656 N N . LEU A 1 83 ? 23.933 33.803 16.859 1.00 51.72 83 LEU A N 1
ATOM 657 C CA . LEU A 1 83 ? 25.285 33.794 16.280 1.00 51.72 83 LEU A CA 1
ATOM 658 C C . LEU A 1 83 ? 25.313 34.266 14.816 1.00 51.72 83 LEU A C 1
ATOM 660 O O . LEU A 1 83 ? 26.291 34.866 14.375 1.00 51.72 83 LEU A O 1
ATOM 664 N N . SER A 1 84 ? 24.224 34.077 14.062 1.00 56.09 84 SER A N 1
ATOM 665 C CA . SER A 1 84 ? 24.141 34.517 12.658 1.00 56.09 84 SER A CA 1
ATOM 666 C C . SER A 1 84 ? 24.066 36.044 12.476 1.00 56.09 84 SER A C 1
ATOM 668 O O . SER A 1 84 ? 24.257 36.546 11.368 1.00 56.09 84 SER A O 1
ATOM 670 N N . LYS A 1 85 ? 23.827 36.803 13.558 1.00 56.06 85 LYS A N 1
ATOM 671 C CA . LYS A 1 85 ? 23.815 38.276 13.544 1.00 56.06 85 LYS A CA 1
ATOM 672 C C . LYS A 1 85 ? 25.202 38.900 13.729 1.00 56.06 85 LYS A C 1
ATOM 674 O O . LYS A 1 85 ? 25.365 40.088 13.445 1.00 56.06 85 LYS A O 1
ATOM 679 N N . GLN A 1 86 ? 26.217 38.129 14.128 1.00 52.22 86 GLN A N 1
ATOM 680 C CA . GLN A 1 86 ? 27.613 38.575 14.091 1.00 52.22 86 GLN A CA 1
ATOM 681 C C . GLN A 1 86 ? 28.189 38.353 12.688 1.00 52.22 86 GLN A C 1
ATOM 683 O O . GLN A 1 86 ? 28.804 37.343 12.360 1.00 52.22 86 GLN A O 1
ATOM 688 N N . ARG A 1 87 ? 27.933 39.341 11.830 1.00 37.19 87 ARG A N 1
ATOM 689 C CA . ARG A 1 87 ? 28.430 39.468 10.458 1.00 37.19 87 ARG A CA 1
ATOM 690 C C . ARG A 1 87 ? 29.965 39.407 10.418 1.00 37.19 87 ARG A C 1
ATOM 692 O O . ARG A 1 87 ? 30.631 40.407 10.677 1.00 37.19 87 ARG A O 1
ATOM 699 N N . LEU A 1 88 ? 30.517 38.259 10.030 1.00 40.19 88 LEU A N 1
ATOM 700 C CA . LEU A 1 88 ? 31.927 38.115 9.668 1.00 40.19 88 LEU A CA 1
ATOM 701 C C . LEU A 1 88 ? 32.151 38.790 8.303 1.00 40.19 88 LEU A C 1
ATOM 703 O O . LEU A 1 88 ? 31.843 38.232 7.251 1.00 40.19 88 LEU A O 1
ATOM 707 N N . VAL A 1 89 ? 32.625 40.037 8.314 1.00 42.62 89 VAL A N 1
ATOM 708 C CA . VAL A 1 89 ? 33.128 40.714 7.112 1.00 42.62 89 VAL A CA 1
ATOM 709 C C . VAL A 1 89 ? 34.524 40.163 6.834 1.00 42.62 89 VAL A C 1
ATOM 711 O O . VAL A 1 89 ? 35.492 40.614 7.436 1.00 42.62 89 VAL A O 1
ATOM 714 N N . ILE A 1 90 ? 34.637 39.181 5.941 1.00 42.62 90 ILE A N 1
ATOM 715 C CA . ILE A 1 90 ? 35.935 38.790 5.382 1.00 42.62 90 ILE A CA 1
ATOM 716 C C . ILE A 1 90 ? 36.211 39.710 4.184 1.00 42.62 90 ILE A C 1
ATOM 718 O O . ILE A 1 90 ? 35.496 39.671 3.181 1.00 42.62 90 ILE A O 1
ATOM 722 N N . ARG A 1 91 ? 37.210 40.590 4.333 1.00 34.97 91 ARG A N 1
ATOM 723 C CA . ARG A 1 91 ? 37.770 41.449 3.276 1.00 34.97 91 ARG A CA 1
ATOM 724 C C . ARG A 1 91 ? 38.690 40.593 2.399 1.00 34.97 91 ARG A C 1
ATOM 726 O O . ARG A 1 91 ? 39.533 39.877 2.922 1.00 34.97 91 ARG A O 1
ATOM 733 N N . TRP A 1 92 ? 38.530 40.672 1.082 1.00 43.72 92 TRP A N 1
ATOM 734 C CA . TRP A 1 92 ? 39.226 39.845 0.081 1.00 43.72 92 TRP A CA 1
ATOM 735 C C . TRP A 1 92 ? 40.703 40.225 -0.176 1.00 43.72 92 TRP A C 1
ATOM 737 O O . TRP A 1 92 ? 41.208 39.967 -1.262 1.00 43.72 92 TRP A O 1
ATOM 747 N N . GLU A 1 93 ? 41.407 40.845 0.774 1.00 35.75 93 GLU A N 1
ATOM 748 C CA . GLU A 1 93 ? 42.736 41.437 0.513 1.00 35.75 93 GLU A CA 1
ATOM 749 C C . GLU A 1 93 ? 43.931 40.682 1.118 1.00 35.75 93 GLU A C 1
ATOM 751 O O . GLU A 1 93 ? 45.057 41.046 0.809 1.00 35.75 93 GLU A O 1
ATOM 756 N N . ASP A 1 94 ? 43.732 39.586 1.859 1.00 42.00 94 ASP A N 1
ATOM 757 C CA . ASP A 1 94 ? 44.838 38.844 2.495 1.00 42.00 94 ASP A CA 1
ATOM 758 C C . ASP A 1 94 ? 44.905 37.367 2.051 1.00 42.00 94 ASP A C 1
ATOM 760 O O . ASP A 1 94 ? 44.770 36.450 2.862 1.00 42.00 94 ASP A O 1
ATOM 764 N N . VAL A 1 95 ? 45.110 37.108 0.755 1.00 41.47 95 VAL A N 1
ATOM 765 C CA . VAL A 1 95 ? 45.569 35.784 0.289 1.00 41.47 95 VAL A CA 1
ATOM 766 C C . VAL A 1 95 ? 46.957 35.943 -0.310 1.00 41.47 95 VAL A C 1
ATOM 768 O O . VAL A 1 95 ? 47.121 36.374 -1.450 1.00 41.47 95 VAL A O 1
ATOM 771 N N . ASP A 1 96 ? 47.940 35.624 0.525 1.00 39.88 96 ASP A N 1
ATOM 772 C CA . ASP A 1 96 ? 49.362 35.665 0.222 1.00 39.88 96 ASP A CA 1
ATOM 773 C C . ASP A 1 96 ? 49.740 34.583 -0.803 1.00 39.88 96 ASP A C 1
ATOM 775 O O . ASP A 1 96 ? 49.259 33.445 -0.764 1.00 39.88 96 ASP A O 1
ATOM 779 N N . VAL A 1 97 ? 50.594 34.975 -1.743 1.00 45.50 97 VAL A N 1
ATOM 780 C CA . VAL A 1 97 ? 51.127 34.149 -2.826 1.00 45.50 97 VAL A CA 1
ATOM 781 C C . VAL A 1 97 ? 52.376 33.451 -2.299 1.00 45.50 97 VAL A C 1
ATOM 783 O O . VAL A 1 97 ? 53.366 34.103 -1.988 1.00 45.50 97 VAL A O 1
ATOM 786 N N . GLY A 1 98 ? 52.352 32.120 -2.236 1.00 33.31 98 GLY A N 1
ATOM 787 C CA . GLY A 1 98 ? 53.509 31.311 -1.857 1.00 33.31 98 GLY A CA 1
ATOM 788 C C . GLY A 1 98 ? 53.636 30.071 -2.732 1.00 33.31 98 GLY A C 1
ATOM 789 O O . GLY A 1 98 ? 52.941 29.080 -2.520 1.00 33.31 98 GLY A O 1
ATOM 790 N N . GLU A 1 99 ? 54.520 30.162 -3.724 1.00 33.47 99 GLU A N 1
ATOM 791 C CA . GLU A 1 99 ? 54.994 29.088 -4.597 1.00 33.47 99 GLU A CA 1
ATOM 792 C C . GLU A 1 99 ? 55.542 27.882 -3.814 1.00 33.47 99 GLU A C 1
ATOM 794 O O . GLU A 1 99 ? 56.302 28.049 -2.864 1.00 33.47 99 GLU A O 1
ATOM 799 N N . HIS A 1 100 ? 55.284 26.664 -4.303 1.00 35.16 100 HIS A N 1
ATOM 800 C CA . HIS A 1 100 ? 56.383 25.764 -4.661 1.00 35.16 100 HIS A CA 1
ATOM 801 C C . HIS A 1 100 ? 55.942 24.674 -5.654 1.00 35.16 100 HIS A C 1
ATOM 803 O O . HIS A 1 100 ? 54.926 24.000 -5.496 1.00 35.16 100 HIS A O 1
ATOM 809 N N . SER A 1 101 ? 56.773 24.579 -6.686 1.00 35.31 101 SER A N 1
ATOM 810 C CA . SER A 1 101 ? 56.903 23.633 -7.798 1.00 35.31 101 SER A CA 1
ATOM 811 C C . SER A 1 101 ? 56.721 22.149 -7.419 1.00 35.31 101 SER A C 1
ATOM 813 O O . SER A 1 101 ? 57.153 21.713 -6.358 1.00 35.31 101 SER A O 1
ATOM 815 N N . ASP A 1 102 ? 55.931 21.368 -8.165 1.00 33.50 102 ASP A N 1
ATOM 816 C CA . ASP A 1 102 ? 56.206 20.717 -9.470 1.00 33.50 102 ASP A CA 1
ATOM 817 C C . ASP A 1 102 ? 56.849 19.329 -9.306 1.00 33.50 102 ASP A C 1
ATOM 819 O O . ASP A 1 102 ? 58.014 19.259 -8.942 1.00 33.50 102 ASP A O 1
ATOM 823 N N . VAL A 1 103 ? 56.107 18.249 -9.609 1.00 38.53 103 VAL A N 1
ATOM 824 C CA . VAL A 1 103 ? 56.611 17.073 -10.353 1.00 38.53 103 VAL A CA 1
ATOM 825 C C . VAL A 1 103 ? 55.432 16.356 -11.043 1.00 38.53 103 VAL A C 1
ATOM 827 O O . VAL A 1 103 ? 54.721 15.561 -10.435 1.00 38.53 103 VAL A O 1
ATOM 830 N N . GLY A 1 104 ? 55.288 16.592 -12.351 1.00 31.14 104 GLY A N 1
ATOM 831 C CA . GLY A 1 104 ? 55.336 15.512 -13.349 1.00 31.14 104 GLY A CA 1
ATOM 832 C C . GLY A 1 104 ? 54.057 14.754 -13.741 1.00 31.14 104 GLY A C 1
ATOM 833 O O . GLY A 1 104 ? 53.728 13.748 -13.133 1.00 31.14 104 GLY A O 1
ATOM 834 N N . ALA A 1 105 ? 53.493 15.164 -14.892 1.00 30.59 105 ALA A N 1
ATOM 835 C CA . ALA A 1 105 ? 53.137 14.348 -16.077 1.00 30.59 105 ALA A CA 1
ATOM 836 C C . ALA A 1 105 ? 52.221 13.100 -15.904 1.00 30.59 105 ALA A C 1
ATOM 838 O O . ALA A 1 105 ? 52.447 12.240 -15.076 1.00 30.59 105 ALA A O 1
ATOM 839 N N . ARG A 1 106 ? 51.234 12.798 -16.756 1.00 31.77 106 ARG A N 1
ATOM 840 C CA . ARG A 1 106 ? 50.989 13.163 -18.156 1.00 31.77 106 ARG A CA 1
ATOM 841 C C . ARG A 1 106 ? 49.559 12.739 -18.525 1.00 31.77 106 ARG A C 1
ATOM 843 O O . ARG A 1 106 ? 49.062 11.711 -18.079 1.00 31.77 106 ARG A O 1
ATOM 850 N N . VAL A 1 107 ? 48.951 13.527 -19.402 1.00 41.28 107 VAL A N 1
ATOM 851 C CA . VAL A 1 107 ? 47.734 13.237 -20.169 1.00 41.28 107 VAL A CA 1
ATOM 852 C C . VAL A 1 107 ? 47.934 11.996 -21.049 1.00 41.28 107 VAL A C 1
ATOM 854 O O . VAL A 1 107 ? 48.939 11.925 -21.752 1.00 41.28 107 VAL A O 1
ATOM 857 N N . ASN A 1 108 ? 46.955 11.082 -21.090 1.00 32.97 108 ASN A N 1
ATOM 858 C CA . ASN A 1 108 ? 46.395 10.673 -22.380 1.00 32.97 108 ASN A CA 1
ATOM 859 C C . ASN A 1 108 ? 44.979 10.095 -22.286 1.00 32.97 108 ASN A C 1
ATOM 861 O O . ASN A 1 108 ? 44.660 9.222 -21.485 1.00 32.97 108 ASN A O 1
ATOM 865 N N . ARG A 1 109 ? 44.142 10.648 -23.159 1.00 40.41 109 ARG A N 1
ATOM 866 C CA . ARG A 1 109 ? 42.773 10.272 -23.474 1.00 40.41 109 ARG A CA 1
ATOM 867 C C . ARG A 1 109 ? 42.849 9.363 -24.690 1.00 40.41 109 ARG A C 1
ATOM 869 O O . ARG A 1 109 ? 43.240 9.842 -25.747 1.00 40.41 109 ARG A O 1
ATOM 876 N N . GLU A 1 110 ? 42.419 8.113 -24.567 1.00 28.59 110 GLU A N 1
ATOM 877 C CA . GLU A 1 110 ? 42.169 7.263 -25.730 1.00 28.59 110 GLU A CA 1
ATOM 878 C C . GLU A 1 110 ? 40.789 6.622 -25.637 1.00 28.59 110 GLU A C 1
ATOM 880 O O . GLU A 1 110 ? 40.491 5.752 -24.821 1.00 28.59 110 GLU A O 1
ATOM 885 N N . THR A 1 111 ? 39.928 7.146 -26.501 1.00 39.47 111 THR A N 1
ATOM 886 C CA . THR A 1 111 ? 38.691 6.542 -26.960 1.00 39.47 111 THR A CA 1
ATOM 887 C C . THR A 1 111 ? 39.070 5.419 -27.924 1.00 39.47 111 THR A C 1
ATOM 889 O O . THR A 1 111 ? 39.606 5.707 -28.991 1.00 39.47 111 THR A O 1
ATOM 892 N N . SER A 1 112 ? 38.741 4.172 -27.592 1.00 32.69 112 SER A N 1
ATOM 893 C CA . SER A 1 112 ? 38.869 3.040 -28.517 1.00 32.69 112 SER A CA 1
ATOM 894 C C . SER A 1 112 ? 37.595 2.212 -28.483 1.00 32.69 112 SER A C 1
ATOM 896 O O . SER A 1 112 ? 37.305 1.479 -27.542 1.00 32.69 112 SER A O 1
ATOM 898 N N . ASN A 1 113 ? 36.812 2.406 -29.535 1.00 36.91 113 ASN A N 1
ATOM 899 C CA . ASN A 1 113 ? 35.652 1.628 -29.929 1.00 36.91 113 ASN 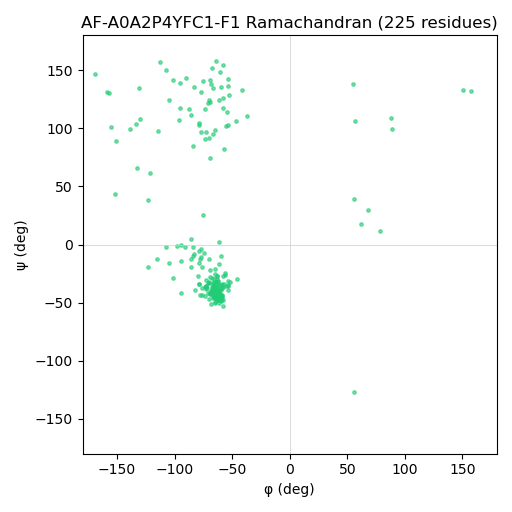A CA 1
ATOM 900 C C . ASN A 1 113 ? 36.122 0.392 -30.718 1.00 36.91 113 ASN A C 1
ATOM 902 O O . ASN A 1 113 ? 36.969 0.558 -31.593 1.00 36.91 113 ASN A O 1
ATOM 906 N N . SER A 1 114 ? 35.563 -0.791 -30.427 1.00 36.12 114 SER A N 1
ATOM 907 C CA . SER A 1 114 ? 35.462 -2.045 -31.226 1.00 36.12 114 SER A CA 1
ATOM 908 C C . SER A 1 114 ? 35.432 -3.221 -30.238 1.00 36.12 114 SER A C 1
ATOM 910 O O . SER A 1 114 ? 36.243 -3.257 -29.327 1.00 36.12 114 SER A O 1
ATOM 912 N N . GLY A 1 115 ? 34.577 -4.234 -30.295 1.00 28.80 115 GLY A N 1
ATOM 913 C CA . GLY A 1 115 ? 33.585 -4.655 -31.269 1.00 28.80 115 GLY A CA 1
ATOM 914 C C . GLY A 1 115 ? 33.346 -6.157 -31.049 1.00 28.80 115 GLY A C 1
ATOM 915 O O . GLY A 1 115 ? 34.300 -6.913 -30.943 1.00 28.80 115 GLY A O 1
ATOM 916 N N . ALA A 1 116 ? 32.071 -6.549 -30.985 1.00 33.84 116 ALA A N 1
ATOM 917 C CA . ALA A 1 116 ? 31.521 -7.875 -31.289 1.00 33.84 116 ALA A CA 1
ATOM 918 C C . ALA A 1 116 ? 32.053 -9.131 -30.554 1.00 33.84 116 ALA A C 1
ATOM 920 O O . ALA A 1 116 ? 33.048 -9.740 -30.927 1.00 33.84 116 ALA A O 1
ATOM 921 N N . GLY A 1 117 ? 31.222 -9.630 -29.637 1.00 30.33 117 GLY A N 1
ATOM 922 C CA . GLY A 1 117 ? 31.162 -11.032 -29.221 1.00 30.33 117 GLY A CA 1
ATOM 923 C C . GLY A 1 117 ? 29.732 -11.322 -28.778 1.00 30.33 117 GLY A C 1
ATOM 924 O O . GLY A 1 117 ? 29.356 -11.023 -27.650 1.00 30.33 117 GLY A O 1
ATOM 925 N N . GLY A 1 118 ? 28.893 -11.739 -29.726 1.00 43.03 118 GLY A N 1
ATOM 926 C CA . GLY A 1 118 ? 27.458 -11.878 -29.535 1.00 43.03 118 GLY A CA 1
ATOM 927 C C . GLY A 1 118 ? 27.087 -13.151 -28.791 1.00 43.03 118 GLY A C 1
ATOM 928 O O . GLY A 1 118 ? 26.953 -14.189 -29.422 1.00 43.03 118 GLY A O 1
ATOM 929 N N . ASP A 1 119 ? 26.767 -13.007 -27.512 1.00 37.62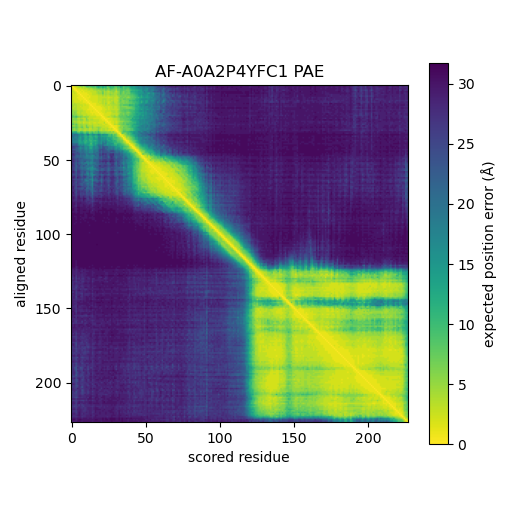 119 ASP A N 1
ATOM 930 C CA . ASP A 1 119 ? 25.655 -13.741 -26.925 1.00 37.62 119 ASP A CA 1
ATOM 931 C C . ASP A 1 119 ? 24.454 -12.804 -26.955 1.00 37.62 119 ASP A C 1
ATOM 933 O O . ASP A 1 119 ? 24.374 -11.819 -26.217 1.00 37.62 119 ASP A O 1
ATOM 937 N N . LYS A 1 120 ? 23.506 -13.080 -27.857 1.00 45.41 120 LYS A N 1
ATOM 938 C CA . LYS A 1 120 ? 22.174 -12.475 -27.787 1.00 45.41 120 LYS A CA 1
ATOM 939 C C . LYS A 1 120 ? 21.468 -13.070 -26.571 1.00 45.41 120 LYS A C 1
ATOM 941 O O . LYS A 1 120 ? 20.567 -13.889 -26.707 1.00 45.41 120 LYS A O 1
ATOM 946 N N . CYS A 1 121 ? 21.870 -12.635 -25.382 1.00 42.09 121 CYS A N 1
ATOM 947 C CA . CYS A 1 121 ? 20.996 -12.652 -24.230 1.00 42.09 121 CYS A CA 1
ATOM 948 C C . CYS A 1 121 ? 19.881 -11.673 -24.588 1.00 42.09 121 CYS A C 1
ATOM 950 O O . CYS A 1 121 ? 20.081 -10.456 -24.600 1.00 42.09 121 CYS A O 1
ATOM 952 N N . SER A 1 122 ? 18.751 -12.202 -25.053 1.00 45.34 122 SER A N 1
ATOM 953 C CA . SER A 1 122 ? 17.556 -11.412 -25.297 1.00 45.34 122 SER A CA 1
ATOM 954 C C . SER A 1 122 ? 17.251 -10.672 -24.003 1.00 45.34 122 SER A C 1
ATOM 956 O O . SER A 1 122 ? 16.776 -11.298 -23.061 1.00 45.34 122 SER A O 1
ATOM 958 N N . CYS A 1 123 ? 17.574 -9.376 -23.926 1.00 47.25 123 CYS A N 1
ATOM 959 C CA . CYS A 1 123 ? 17.192 -8.565 -22.780 1.00 47.25 123 CYS A CA 1
ATOM 960 C C . CYS A 1 123 ? 15.676 -8.721 -22.638 1.00 47.25 123 CYS A C 1
ATOM 962 O O . CYS A 1 123 ? 14.962 -8.316 -23.565 1.00 47.25 123 CYS A O 1
ATOM 964 N N . PRO A 1 124 ? 15.173 -9.340 -21.555 1.00 58.84 124 PRO A N 1
ATOM 965 C CA . PRO A 1 124 ? 13.744 -9.468 -21.367 1.00 58.84 124 PRO A CA 1
ATOM 966 C C . PRO A 1 124 ? 13.182 -8.050 -21.368 1.00 58.84 124 PRO A C 1
ATOM 968 O O . PRO A 1 124 ? 13.584 -7.194 -20.580 1.00 58.84 124 PRO A O 1
ATOM 971 N N . VAL A 1 125 ? 12.324 -7.760 -22.344 1.00 66.31 125 VAL A N 1
ATOM 972 C CA . VAL A 1 125 ? 11.718 -6.439 -22.481 1.00 66.31 125 VAL A CA 1
ATOM 973 C C . VAL A 1 125 ? 10.681 -6.331 -21.376 1.00 66.31 125 VAL A C 1
ATOM 975 O O . VAL A 1 125 ? 9.538 -6.745 -21.554 1.00 66.31 125 VAL A O 1
ATOM 978 N N . VAL A 1 126 ? 11.096 -5.826 -20.218 1.00 75.31 126 VAL A N 1
ATOM 979 C CA . VAL A 1 126 ? 10.213 -5.572 -19.079 1.00 75.31 126 VAL A CA 1
ATOM 980 C C . VAL A 1 126 ? 9.291 -4.415 -19.443 1.00 75.31 126 VAL A C 1
ATOM 982 O O . VAL A 1 126 ? 9.746 -3.331 -19.810 1.00 75.31 126 VAL A O 1
ATOM 985 N N . LYS A 1 127 ? 7.981 -4.652 -19.377 1.00 78.88 127 LYS A N 1
ATOM 986 C CA . LYS A 1 127 ? 6.952 -3.642 -19.640 1.00 78.88 127 LYS A CA 1
ATOM 987 C C . LYS A 1 127 ? 5.936 -3.659 -18.518 1.00 78.88 127 LYS A C 1
ATOM 989 O O . LYS A 1 127 ? 5.443 -4.717 -18.155 1.00 78.88 127 LYS A O 1
ATOM 994 N N . LEU A 1 128 ? 5.576 -2.471 -18.043 1.00 82.38 128 LEU A N 1
ATOM 995 C CA . LEU A 1 128 ? 4.502 -2.308 -17.075 1.00 82.38 128 LEU A CA 1
ATOM 996 C C . LEU A 1 128 ? 3.152 -2.584 -17.746 1.00 82.38 128 LEU A C 1
ATOM 998 O O . LEU A 1 128 ? 2.756 -1.908 -18.703 1.00 82.38 128 LEU A O 1
ATOM 1002 N N . SER A 1 129 ? 2.411 -3.549 -17.214 1.00 83.38 129 SER A N 1
ATOM 1003 C CA . SER A 1 129 ? 1.065 -3.894 -17.641 1.00 83.38 129 SER A CA 1
ATOM 1004 C C . SER A 1 129 ? 0.127 -2.712 -17.442 1.00 83.38 129 SER A C 1
ATOM 1006 O O . SER A 1 129 ? -0.049 -2.188 -16.339 1.00 83.38 129 SER A O 1
ATOM 1008 N N . ARG A 1 130 ? -0.543 -2.293 -18.518 1.00 83.31 130 ARG A N 1
ATOM 1009 C CA . ARG A 1 130 ? -1.557 -1.227 -18.483 1.00 83.31 130 ARG A CA 1
ATOM 1010 C C . ARG A 1 130 ? -2.908 -1.712 -17.965 1.00 83.31 130 ARG A C 1
ATOM 1012 O O . ARG A 1 130 ? -3.800 -0.882 -17.796 1.00 83.31 130 ARG A O 1
ATOM 1019 N N . ALA A 1 131 ? -3.063 -3.011 -17.714 1.00 81.94 131 ALA A N 1
ATOM 1020 C CA . ALA A 1 131 ? -4.305 -3.619 -17.248 1.00 81.94 131 ALA A CA 1
ATOM 1021 C C . ALA A 1 131 ? -4.470 -3.569 -15.724 1.00 81.94 131 ALA A C 1
ATOM 1023 O O . ALA A 1 131 ? -5.600 -3.626 -15.271 1.00 81.94 131 ALA A O 1
ATOM 1024 N N . VAL A 1 132 ? -3.390 -3.376 -14.958 1.00 84.75 132 VAL A N 1
ATOM 1025 C CA . VAL A 1 132 ? -3.431 -3.332 -13.484 1.00 84.75 132 VAL A CA 1
ATOM 1026 C C . VAL A 1 132 ? -4.372 -2.229 -12.987 1.00 84.75 132 VAL A C 1
ATOM 1028 O O . VAL A 1 132 ? -4.239 -1.060 -13.388 1.00 84.75 132 VAL A O 1
ATOM 1031 N N . ARG A 1 133 ? -5.332 -2.595 -12.132 1.00 83.94 133 ARG A N 1
ATOM 1032 C CA . ARG A 1 133 ? -6.343 -1.688 -11.552 1.00 83.94 133 ARG A CA 1
ATOM 1033 C C . ARG A 1 133 ? -6.357 -1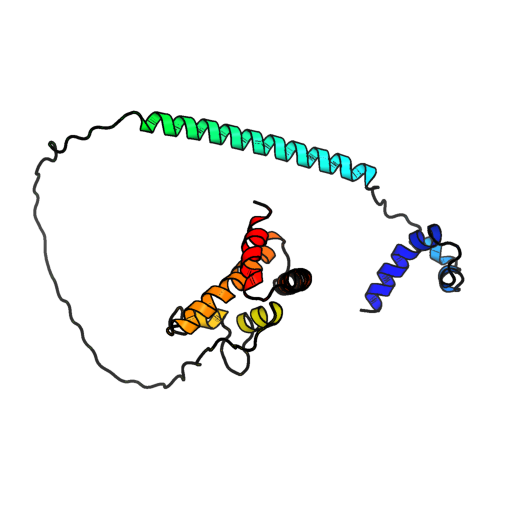.674 -10.030 1.00 83.94 133 ARG A C 1
ATOM 1035 O O . ARG A 1 133 ? -6.868 -0.700 -9.477 1.00 83.94 133 ARG A O 1
ATOM 1042 N N . THR A 1 134 ? -5.807 -2.693 -9.378 1.00 88.44 134 THR A N 1
ATOM 1043 C CA . THR A 1 134 ? -5.823 -2.828 -7.914 1.00 88.44 134 THR A CA 1
ATOM 1044 C C . THR A 1 134 ? -4.423 -2.692 -7.321 1.00 88.44 134 THR A C 1
ATOM 1046 O O . THR A 1 134 ? -3.417 -2.887 -8.008 1.00 88.44 134 THR A O 1
ATOM 1049 N N . VAL A 1 135 ? -4.344 -2.333 -6.036 1.00 88.69 135 VAL A N 1
ATOM 1050 C CA . VAL A 1 135 ? -3.062 -2.264 -5.312 1.00 88.69 135 VAL A CA 1
ATOM 1051 C C . VAL A 1 135 ? -2.432 -3.655 -5.182 1.00 88.69 135 VAL A C 1
ATOM 1053 O O . VAL A 1 135 ? -1.214 -3.788 -5.282 1.00 88.69 135 VAL A O 1
ATOM 1056 N N . VAL A 1 136 ? -3.258 -4.695 -5.049 1.00 89.56 136 VAL A N 1
ATOM 1057 C CA . VAL A 1 136 ? -2.815 -6.095 -4.968 1.00 89.56 136 VAL A CA 1
ATOM 1058 C C . VAL A 1 136 ? -2.151 -6.539 -6.274 1.00 89.56 136 VAL A C 1
ATOM 1060 O O . VAL A 1 136 ? -1.029 -7.033 -6.255 1.00 89.56 136 VAL A O 1
ATOM 1063 N N . GLU A 1 137 ? -2.789 -6.302 -7.425 1.00 88.12 137 GLU A N 1
ATOM 1064 C CA . GLU A 1 137 ? -2.202 -6.607 -8.740 1.00 88.12 137 GLU A CA 1
ATOM 1065 C C . GLU A 1 137 ? -0.891 -5.847 -8.978 1.00 88.12 137 GLU A C 1
ATOM 1067 O O . GLU A 1 137 ? 0.045 -6.389 -9.559 1.00 88.12 137 GLU A O 1
ATOM 1072 N N . LEU A 1 138 ? -0.821 -4.595 -8.519 1.00 90.94 138 LEU A N 1
ATOM 1073 C CA . LEU A 1 138 ? 0.374 -3.761 -8.620 1.00 90.94 138 LEU A CA 1
ATOM 1074 C C . LEU A 1 138 ? 1.534 -4.337 -7.801 1.00 90.94 138 LEU A C 1
ATOM 1076 O O . LEU A 1 138 ? 2.665 -4.357 -8.281 1.00 90.94 138 LEU A O 1
ATOM 1080 N N . TRP A 1 139 ? 1.266 -4.817 -6.586 1.00 91.81 139 TRP A N 1
ATOM 1081 C CA . TRP A 1 139 ? 2.288 -5.454 -5.759 1.00 91.81 139 TRP A CA 1
ATOM 1082 C C . TRP A 1 139 ? 2.739 -6.795 -6.333 1.00 91.81 139 TRP A C 1
ATOM 1084 O O . TRP A 1 139 ? 3.935 -7.062 -6.390 1.00 91.81 139 TRP A O 1
ATOM 1094 N N . MET A 1 140 ? 1.804 -7.597 -6.842 1.00 88.31 140 MET A N 1
ATOM 1095 C CA . MET A 1 140 ? 2.122 -8.855 -7.518 1.00 88.31 140 MET A CA 1
ATOM 1096 C C . MET A 1 140 ? 3.004 -8.637 -8.749 1.00 88.31 140 MET A C 1
ATOM 1098 O O . MET A 1 140 ? 3.970 -9.361 -8.935 1.00 88.31 140 MET A O 1
ATOM 1102 N N . GLU A 1 141 ? 2.733 -7.618 -9.566 1.00 87.62 141 GLU A N 1
ATOM 1103 C CA . GLU A 1 141 ? 3.589 -7.262 -10.708 1.00 87.62 141 GLU A CA 1
ATOM 1104 C C . GLU A 1 141 ? 5.003 -6.831 -10.267 1.00 87.62 141 GLU A C 1
ATOM 1106 O O . GL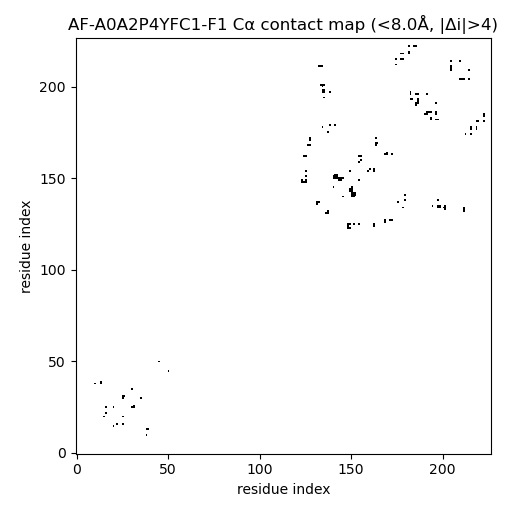U A 1 141 ? 5.986 -7.006 -10.990 1.00 87.62 141 GLU A O 1
ATOM 1111 N N . TYR A 1 142 ? 5.115 -6.254 -9.070 1.00 86.81 142 TYR A N 1
ATOM 1112 C CA . TYR A 1 142 ? 6.386 -5.808 -8.519 1.00 86.81 142 TYR A CA 1
ATOM 1113 C C . TYR A 1 142 ? 7.248 -6.948 -7.986 1.00 86.81 142 TYR A C 1
ATOM 1115 O O . TYR A 1 142 ? 8.466 -6.901 -8.154 1.00 86.81 142 TYR A O 1
ATOM 1123 N N . THR A 1 143 ? 6.624 -7.952 -7.368 1.00 85.88 143 THR A N 1
ATOM 1124 C CA . THR A 1 143 ? 7.311 -9.053 -6.678 1.00 85.88 143 THR A CA 1
ATOM 1125 C C . THR A 1 143 ? 7.374 -10.344 -7.482 1.00 85.88 143 THR A C 1
ATOM 1127 O O . THR A 1 143 ? 8.307 -11.120 -7.301 1.00 85.88 143 THR A O 1
ATOM 1130 N N . SER A 1 144 ? 6.404 -10.592 -8.361 1.00 81.00 144 SER A N 1
ATOM 1131 C CA . SER A 1 144 ? 6.267 -11.859 -9.077 1.00 81.00 144 SER A CA 1
ATOM 1132 C C . SER A 1 144 ? 6.782 -11.763 -10.506 1.00 81.00 144 SER A C 1
ATOM 1134 O O . SER A 1 144 ? 6.543 -10.791 -11.222 1.00 81.00 144 SER A O 1
ATOM 1136 N N . GLU A 1 145 ? 7.437 -12.831 -10.948 1.00 74.44 145 GLU A N 1
ATOM 1137 C CA . GLU A 1 145 ? 7.769 -13.053 -12.350 1.00 74.44 145 GLU A CA 1
ATOM 1138 C C . GLU A 1 145 ? 6.519 -13.557 -13.079 1.00 74.44 145 GLU A C 1
ATOM 1140 O O . GLU A 1 145 ? 6.090 -14.701 -12.912 1.00 74.44 145 GLU A O 1
ATOM 1145 N N . VAL A 1 146 ? 5.884 -12.696 -13.871 1.00 60.78 146 VAL A N 1
ATOM 1146 C CA . VAL A 1 146 ? 4.687 -13.064 -14.635 1.00 60.78 146 VAL A CA 1
ATOM 1147 C C . VAL A 1 146 ? 5.066 -13.248 -16.102 1.00 60.78 146 VAL A C 1
ATOM 1149 O O . VAL A 1 146 ? 5.602 -12.347 -16.740 1.00 60.78 146 VAL A O 1
ATOM 1152 N N . GLY A 1 147 ? 4.770 -14.426 -16.661 1.00 59.53 147 GLY A N 1
ATOM 1153 C CA . GLY A 1 147 ? 4.861 -14.671 -18.106 1.00 59.53 147 GLY A CA 1
ATOM 1154 C C . GLY A 1 147 ? 6.280 -14.664 -18.691 1.00 59.53 147 GLY A C 1
ATOM 1155 O O . GLY A 1 147 ? 6.445 -14.300 -19.853 1.00 59.53 147 GLY A O 1
ATOM 1156 N N . GLY A 1 148 ? 7.299 -15.040 -17.908 1.00 61.44 148 GLY A N 1
ATOM 1157 C CA . GLY A 1 148 ? 8.698 -15.076 -18.362 1.00 61.44 148 GLY A CA 1
ATOM 1158 C C . GLY A 1 148 ? 9.382 -13.704 -18.411 1.00 61.44 148 GLY A C 1
ATOM 1159 O O . GLY A 1 148 ? 10.465 -13.574 -18.980 1.00 61.44 148 GLY A O 1
ATOM 1160 N N . GLN A 1 149 ? 8.757 -12.676 -17.833 1.00 71.50 149 GLN A N 1
ATOM 1161 C CA . GLN A 1 149 ? 9.395 -11.398 -17.541 1.00 71.50 149 GLN A CA 1
ATOM 1162 C C . GLN A 1 149 ? 9.896 -11.400 -16.096 1.00 71.50 149 GLN A C 1
ATOM 1164 O O . GLN A 1 149 ? 9.195 -11.860 -15.195 1.00 71.50 149 GLN A O 1
ATOM 1169 N N . ILE A 1 150 ? 11.093 -10.850 -15.885 1.00 78.00 150 ILE A N 1
ATOM 1170 C CA . ILE A 1 150 ? 11.606 -10.578 -14.540 1.00 78.00 150 ILE A CA 1
ATOM 1171 C C . ILE A 1 150 ? 10.682 -9.593 -13.817 1.00 78.00 150 ILE A C 1
ATOM 1173 O O . ILE A 1 150 ? 10.076 -8.717 -14.447 1.00 78.00 150 ILE A O 1
ATOM 1177 N N . SER A 1 151 ? 10.590 -9.734 -12.497 1.00 86.00 151 SER A N 1
ATOM 1178 C CA . SER A 1 151 ? 9.813 -8.822 -11.657 1.00 86.00 151 SER A CA 1
ATOM 1179 C C . SER A 1 151 ? 10.307 -7.377 -11.805 1.00 86.00 151 SER A C 1
ATOM 1181 O O . SER A 1 151 ? 11.471 -7.124 -12.133 1.00 86.00 151 SER A O 1
ATOM 1183 N N . ILE A 1 152 ? 9.443 -6.390 -11.550 1.00 85.75 152 ILE A N 1
ATOM 1184 C CA . ILE A 1 152 ? 9.852 -4.977 -11.650 1.00 85.75 152 ILE A CA 1
ATOM 1185 C C . ILE A 1 152 ? 10.955 -4.653 -10.632 1.00 85.75 152 ILE A C 1
ATOM 1187 O O . ILE A 1 152 ? 11.869 -3.887 -10.949 1.00 85.75 152 ILE A O 1
ATOM 1191 N N . ALA A 1 153 ? 10.888 -5.238 -9.432 1.00 87.62 153 ALA A N 1
ATOM 1192 C CA . ALA A 1 153 ? 11.914 -5.074 -8.407 1.00 87.62 153 ALA A CA 1
ATOM 1193 C C . ALA A 1 153 ? 13.284 -5.561 -8.904 1.00 87.62 153 ALA A C 1
ATOM 1195 O O . ALA A 1 153 ? 14.301 -4.879 -8.753 1.00 87.62 153 ALA A O 1
ATOM 1196 N N . GLU A 1 154 ? 13.308 -6.717 -9.562 1.00 85.31 154 GLU A N 1
ATOM 1197 C CA . GLU A 1 154 ? 14.529 -7.288 -10.115 1.00 85.31 154 GLU A CA 1
ATOM 1198 C C . GLU A 1 154 ? 15.016 -6.540 -11.362 1.00 85.31 154 GLU A C 1
ATOM 1200 O O . GLU A 1 154 ? 16.216 -6.317 -11.518 1.00 85.31 154 GLU A O 1
ATOM 1205 N N . ALA A 1 155 ? 14.103 -6.042 -12.198 1.00 85.81 155 ALA A N 1
ATOM 1206 C CA . ALA A 1 155 ? 14.434 -5.175 -13.323 1.00 85.81 155 ALA A CA 1
ATOM 1207 C C . ALA A 1 155 ? 15.118 -3.875 -12.867 1.00 85.81 155 ALA A C 1
ATOM 1209 O O . ALA A 1 155 ? 16.105 -3.450 -13.475 1.00 85.81 155 ALA A O 1
ATOM 1210 N N . ASP A 1 156 ? 14.638 -3.247 -11.786 1.00 87.38 156 ASP A N 1
ATOM 1211 C CA . ASP A 1 156 ? 15.278 -2.054 -11.218 1.00 87.38 156 ASP A CA 1
ATOM 1212 C C . ASP A 1 156 ? 16.656 -2.380 -10.621 1.00 87.38 156 ASP A C 1
ATOM 1214 O O . ASP A 1 156 ? 17.590 -1.596 -10.783 1.00 87.38 156 ASP A O 1
ATOM 1218 N N . LYS A 1 157 ? 16.827 -3.570 -10.029 1.00 86.94 157 LYS A N 1
ATOM 1219 C CA . LYS A 1 157 ? 18.113 -4.035 -9.485 1.00 86.94 157 LYS A CA 1
ATOM 1220 C C . LYS A 1 157 ? 19.151 -4.350 -10.569 1.00 86.94 157 LYS A C 1
ATOM 1222 O O . LYS A 1 157 ? 20.302 -3.942 -10.446 1.00 86.94 157 LYS A O 1
ATOM 1227 N N . LEU A 1 158 ? 18.764 -5.081 -11.615 1.00 85.44 158 LEU A N 1
ATOM 1228 C CA . LEU A 1 158 ? 19.680 -5.566 -12.655 1.00 85.44 158 LEU A CA 1
ATOM 1229 C C . LEU A 1 158 ? 19.973 -4.509 -13.723 1.00 85.44 158 LEU A C 1
ATOM 1231 O O . LEU A 1 158 ? 21.094 -4.407 -14.220 1.00 85.44 158 LEU A O 1
ATOM 1235 N N . MET A 1 159 ? 18.959 -3.733 -14.109 1.00 82.56 159 MET A N 1
ATOM 1236 C CA . MET A 1 159 ? 19.031 -2.837 -15.267 1.00 82.56 159 MET A CA 1
ATOM 1237 C C . MET A 1 159 ? 18.925 -1.353 -14.891 1.00 82.56 159 MET A C 1
ATOM 1239 O O . MET A 1 159 ? 19.189 -0.493 -15.740 1.00 82.56 159 MET A O 1
ATOM 1243 N N . GLY A 1 160 ? 18.543 -1.024 -13.653 1.00 84.94 160 GLY A N 1
ATOM 1244 C CA . GLY A 1 160 ? 18.357 0.354 -13.200 1.00 84.94 160 GLY A CA 1
ATOM 1245 C C . GLY A 1 160 ? 17.365 1.112 -14.081 1.00 84.94 160 GLY A C 1
ATOM 1246 O O . GLY A 1 160 ? 16.260 0.660 -14.358 1.00 84.94 160 GLY A O 1
ATOM 1247 N N . THR A 1 161 ? 17.763 2.274 -14.598 1.00 86.06 161 THR A N 1
ATOM 1248 C CA . THR A 1 161 ? 16.906 3.094 -15.473 1.00 86.06 161 THR A CA 1
ATOM 1249 C C . THR A 1 161 ? 16.796 2.573 -16.909 1.00 86.06 161 THR A C 1
ATOM 1251 O O . THR A 1 161 ? 15.938 3.044 -17.659 1.00 86.06 161 THR A O 1
ATOM 1254 N N . LYS A 1 162 ? 17.620 1.596 -17.319 1.00 82.81 162 LYS A N 1
ATOM 1255 C CA . LYS A 1 162 ? 17.713 1.149 -18.720 1.00 82.81 162 LYS A CA 1
ATOM 1256 C C . LYS A 1 162 ? 16.433 0.484 -19.232 1.00 82.81 162 LYS A C 1
ATOM 1258 O O . LYS A 1 162 ? 16.125 0.616 -20.411 1.00 82.81 162 LYS A O 1
ATOM 1263 N N . TRP A 1 163 ? 15.655 -0.169 -18.367 1.00 83.69 163 TRP A N 1
ATOM 1264 C CA . TRP A 1 163 ? 14.388 -0.799 -18.766 1.00 83.69 163 TRP A CA 1
ATOM 1265 C C . TRP A 1 163 ? 13.230 0.208 -18.923 1.00 83.69 163 TRP A C 1
ATOM 1267 O O . TRP A 1 163 ? 12.208 -0.107 -19.524 1.00 83.69 163 TRP A O 1
ATOM 1277 N N . ARG A 1 164 ? 13.409 1.453 -18.454 1.00 86.56 164 ARG A N 1
ATOM 1278 C CA . ARG A 1 164 ? 12.414 2.541 -18.499 1.00 86.56 164 ARG A CA 1
ATOM 1279 C C . ARG A 1 164 ? 12.923 3.791 -19.224 1.00 86.56 164 ARG A C 1
ATOM 1281 O O . ARG A 1 164 ? 12.628 4.910 -18.818 1.00 86.56 164 ARG A O 1
ATOM 1288 N N . GLN A 1 165 ? 13.688 3.617 -20.303 1.00 82.75 165 GLN A N 1
ATOM 1289 C CA . GLN A 1 165 ? 14.222 4.746 -21.084 1.00 82.75 165 GLN A CA 1
ATOM 1290 C C . GLN A 1 165 ? 13.134 5.583 -21.771 1.00 82.75 165 GLN A C 1
ATOM 1292 O O . GLN A 1 165 ? 13.332 6.769 -22.024 1.00 82.75 165 GLN A O 1
ATOM 1297 N N . ASN A 1 166 ? 11.969 4.996 -22.057 1.00 85.25 166 ASN A N 1
ATOM 1298 C CA . ASN A 1 166 ? 10.845 5.737 -22.619 1.00 85.25 166 ASN A CA 1
ATOM 1299 C C . ASN A 1 166 ? 10.252 6.689 -21.554 1.00 85.25 166 ASN A C 1
ATOM 1301 O O . ASN A 1 166 ? 9.811 6.205 -20.507 1.00 85.25 166 ASN A O 1
ATOM 1305 N N . PRO A 1 167 ? 10.139 8.009 -21.815 1.00 85.00 167 PRO A N 1
ATOM 1306 C CA . PRO A 1 167 ? 9.567 8.975 -20.870 1.00 85.00 167 PRO A CA 1
ATOM 1307 C C . PRO A 1 167 ? 8.167 8.605 -20.363 1.00 85.00 167 PRO A C 1
ATOM 1309 O O . PRO A 1 167 ? 7.797 8.916 -19.230 1.00 85.00 167 PRO A O 1
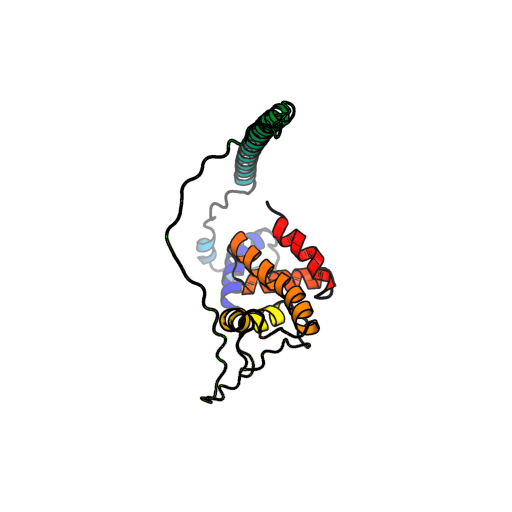ATOM 1312 N N . THR A 1 168 ? 7.367 7.933 -21.190 1.00 85.50 168 THR A N 1
ATOM 1313 C CA . THR A 1 168 ? 6.023 7.475 -20.818 1.00 85.50 168 THR A CA 1
ATOM 1314 C C . THR A 1 168 ? 6.066 6.302 -19.840 1.00 85.50 168 THR A C 1
ATOM 1316 O O . THR A 1 168 ? 5.264 6.267 -18.907 1.00 85.50 168 THR A O 1
ATOM 1319 N N . GLU A 1 169 ? 7.012 5.375 -20.003 1.00 84.75 169 GLU A N 1
ATOM 1320 C CA . GLU A 1 169 ? 7.239 4.281 -19.048 1.00 84.75 169 GLU A CA 1
ATOM 1321 C C . GLU A 1 169 ? 7.851 4.807 -17.749 1.00 84.75 169 GLU A C 1
ATOM 1323 O O . GLU A 1 169 ? 7.377 4.464 -16.670 1.00 84.75 169 GLU A O 1
ATOM 1328 N N . ALA A 1 170 ? 8.813 5.731 -17.833 1.00 86.31 170 ALA A N 1
ATOM 1329 C CA . ALA A 1 170 ? 9.421 6.361 -16.663 1.00 86.31 170 ALA A CA 1
ATOM 1330 C C . ALA A 1 170 ? 8.379 7.060 -15.775 1.00 86.31 170 ALA A C 1
ATOM 1332 O O . ALA A 1 170 ? 8.343 6.836 -14.565 1.00 86.31 170 ALA A O 1
ATOM 1333 N N . ARG A 1 171 ? 7.483 7.862 -16.370 1.00 86.94 171 ARG A N 1
ATOM 1334 C CA . ARG A 1 171 ? 6.385 8.521 -15.639 1.00 86.94 171 ARG A CA 1
ATOM 1335 C C . ARG A 1 171 ? 5.428 7.522 -14.998 1.00 86.94 171 ARG A C 1
ATOM 1337 O O . ARG A 1 171 ? 4.955 7.744 -13.885 1.00 86.94 171 ARG A O 1
ATOM 1344 N N . PHE A 1 172 ? 5.120 6.440 -15.705 1.00 87.44 172 PHE A N 1
ATOM 1345 C CA . PHE A 1 172 ? 4.211 5.417 -15.207 1.00 87.44 172 PHE A CA 1
ATOM 1346 C C . PHE A 1 172 ? 4.821 4.637 -14.040 1.00 87.44 172 PHE A C 1
ATOM 1348 O O . PHE A 1 172 ? 4.155 4.453 -13.022 1.00 87.44 172 PHE A O 1
ATOM 1355 N N . TYR A 1 173 ? 6.104 4.287 -14.151 1.00 89.44 173 TYR A N 1
ATOM 1356 C CA . TYR A 1 173 ? 6.886 3.691 -13.076 1.00 89.44 173 TYR A CA 1
ATOM 1357 C C . TYR A 1 173 ? 6.925 4.594 -11.847 1.00 89.44 173 TYR A C 1
ATOM 1359 O O . TYR A 1 173 ? 6.525 4.157 -10.780 1.00 89.44 173 TYR A O 1
ATOM 1367 N N . LEU A 1 174 ? 7.315 5.866 -11.994 1.00 89.56 174 LEU A N 1
ATOM 1368 C CA . LEU A 1 174 ? 7.375 6.827 -10.884 1.00 89.56 174 LEU A CA 1
ATOM 1369 C C . LEU A 1 174 ? 6.047 6.926 -10.128 1.00 89.56 174 LEU A C 1
ATOM 1371 O O . LEU A 1 174 ? 6.034 6.997 -8.903 1.00 89.56 174 LEU A O 1
ATOM 1375 N N . ARG A 1 175 ? 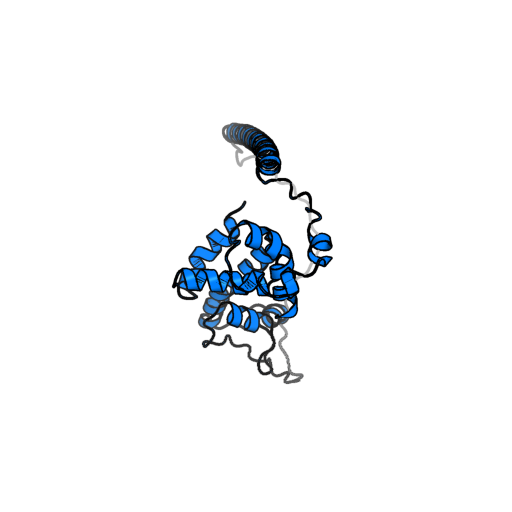4.920 6.887 -10.847 1.00 89.19 175 ARG A N 1
ATOM 1376 C CA . ARG A 1 175 ? 3.600 6.909 -10.215 1.00 89.19 175 ARG A CA 1
ATOM 1377 C C . ARG A 1 175 ? 3.314 5.633 -9.420 1.00 89.19 175 ARG A C 1
ATOM 1379 O O . ARG A 1 175 ? 2.789 5.731 -8.315 1.00 89.19 175 ARG A O 1
ATOM 1386 N N . ARG A 1 176 ? 3.644 4.460 -9.968 1.00 91.50 176 ARG A N 1
ATOM 1387 C CA . ARG A 1 176 ? 3.480 3.167 -9.279 1.00 91.50 176 ARG A CA 1
ATOM 1388 C C . ARG A 1 176 ? 4.463 2.988 -8.128 1.00 91.50 176 ARG A C 1
ATOM 1390 O O . ARG A 1 176 ? 4.085 2.432 -7.108 1.00 91.50 176 ARG A O 1
ATOM 1397 N N . LYS A 1 177 ? 5.670 3.540 -8.249 1.00 90.56 177 LYS A N 1
ATOM 1398 C CA . LYS A 1 177 ? 6.720 3.481 -7.232 1.00 90.56 177 LYS A CA 1
ATOM 1399 C C . LYS A 1 177 ? 6.248 4.010 -5.879 1.00 90.56 177 LYS A C 1
ATOM 1401 O O . LYS A 1 177 ? 6.567 3.419 -4.859 1.00 90.56 177 LYS A O 1
ATOM 1406 N N . ARG A 1 178 ? 5.390 5.034 -5.880 1.00 92.31 178 ARG A N 1
ATOM 1407 C CA . ARG A 1 178 ? 4.767 5.568 -4.658 1.00 92.31 178 ARG A CA 1
ATOM 1408 C C . ARG A 1 178 ? 4.052 4.498 -3.830 1.00 92.31 178 ARG A C 1
ATOM 1410 O O . ARG A 1 178 ? 4.064 4.574 -2.610 1.00 92.31 178 ARG A O 1
ATOM 1417 N N . TYR A 1 179 ? 3.439 3.513 -4.483 1.00 93.00 179 TYR A N 1
ATOM 1418 C CA . TYR A 1 179 ? 2.810 2.390 -3.796 1.00 93.00 179 TYR A CA 1
ATOM 1419 C C . TYR A 1 179 ? 3.842 1.422 -3.232 1.00 93.00 179 TYR A C 1
ATOM 1421 O O . TYR A 1 179 ? 3.696 1.013 -2.088 1.00 93.00 179 TYR A O 1
ATOM 1429 N N . TYR A 1 180 ? 4.881 1.077 -3.999 1.00 92.31 180 TYR A N 1
ATOM 1430 C CA . TYR A 1 180 ? 5.939 0.171 -3.536 1.00 92.31 180 TYR A CA 1
ATOM 1431 C C . TYR A 1 180 ? 6.633 0.729 -2.293 1.00 92.31 180 TYR A C 1
ATOM 1433 O O . TYR A 1 180 ? 6.746 0.033 -1.286 1.00 92.31 180 TYR A O 1
ATOM 1441 N N . ASP A 1 181 ? 7.014 2.007 -2.353 1.00 92.25 181 ASP A N 1
ATOM 1442 C CA . ASP A 1 181 ? 7.669 2.704 -1.251 1.00 92.25 181 ASP A CA 1
ATOM 1443 C C . ASP A 1 181 ? 6.738 2.751 -0.028 1.00 92.25 181 ASP A C 1
ATOM 1445 O O . ASP A 1 181 ? 7.143 2.379 1.069 1.00 92.25 181 ASP A O 1
ATOM 1449 N N . ALA A 1 182 ? 5.462 3.106 -0.209 1.00 92.19 182 ALA A N 1
ATOM 1450 C CA . ALA A 1 182 ? 4.516 3.178 0.901 1.00 92.19 182 ALA A CA 1
ATOM 1451 C C . ALA A 1 182 ? 4.185 1.816 1.530 1.00 92.19 182 ALA A C 1
ATOM 1453 O O . ALA A 1 182 ? 4.065 1.730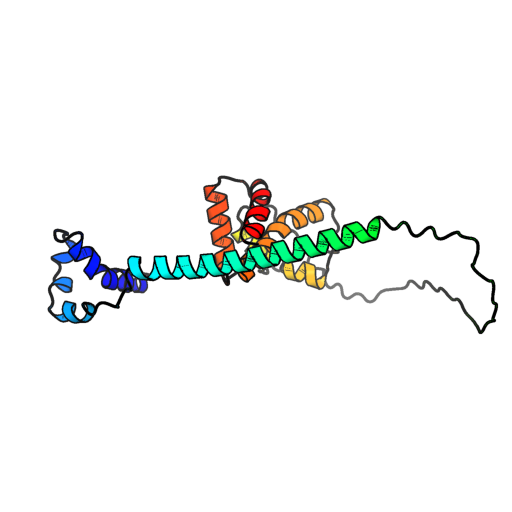 2.750 1.00 92.19 182 ALA A O 1
ATOM 1454 N N . ILE A 1 183 ? 4.056 0.751 0.730 1.00 93.81 183 ILE A N 1
ATOM 1455 C CA . ILE A 1 183 ? 3.866 -0.616 1.239 1.00 93.81 183 ILE A CA 1
ATOM 1456 C C . ILE A 1 183 ? 5.075 -1.020 2.082 1.00 93.81 183 ILE A C 1
ATOM 1458 O O . ILE A 1 183 ? 4.899 -1.560 3.172 1.00 93.81 183 ILE A O 1
ATOM 1462 N N . ALA A 1 184 ? 6.292 -0.726 1.616 1.00 92.31 184 ALA A N 1
ATOM 1463 C CA . ALA A 1 184 ? 7.509 -1.003 2.369 1.00 92.31 184 ALA A CA 1
ATOM 1464 C C . ALA A 1 184 ? 7.568 -0.202 3.681 1.00 92.31 184 ALA A C 1
ATOM 1466 O O . ALA A 1 184 ? 7.866 -0.773 4.728 1.00 92.31 184 ALA A O 1
ATOM 1467 N N . THR A 1 185 ? 7.231 1.092 3.650 1.00 92.25 185 THR A N 1
ATOM 1468 C CA . THR A 1 185 ? 7.217 1.953 4.842 1.00 92.25 185 THR A CA 1
ATOM 1469 C C . THR A 1 185 ? 6.188 1.495 5.872 1.00 92.25 185 THR A C 1
ATOM 1471 O O . THR A 1 185 ? 6.521 1.377 7.047 1.00 92.25 185 THR A O 1
ATOM 1474 N N . ILE A 1 186 ? 4.951 1.216 5.456 1.00 90.44 186 ILE A N 1
ATOM 1475 C CA . ILE A 1 186 ? 3.873 0.814 6.370 1.00 90.44 186 ILE A CA 1
ATOM 1476 C C . ILE A 1 186 ? 4.142 -0.583 6.942 1.00 90.44 186 ILE A C 1
ATOM 1478 O O . ILE A 1 186 ? 3.981 -0.780 8.142 1.00 90.44 186 ILE A O 1
ATOM 1482 N N . ALA A 1 187 ? 4.609 -1.529 6.121 1.00 93.12 187 ALA A N 1
ATOM 1483 C CA . ALA A 1 187 ? 4.986 -2.863 6.587 1.00 93.12 187 ALA A CA 1
ATOM 1484 C C . ALA A 1 187 ? 6.092 -2.803 7.652 1.00 93.12 187 ALA A C 1
ATOM 1486 O O . ALA A 1 187 ? 5.986 -3.449 8.694 1.00 93.12 187 ALA A O 1
ATOM 1487 N N . ALA A 1 188 ? 7.121 -1.977 7.424 1.00 91.75 188 ALA A N 1
ATOM 1488 C CA . ALA A 1 188 ? 8.209 -1.782 8.377 1.00 91.75 188 ALA A CA 1
ATOM 1489 C C . ALA A 1 188 ? 7.750 -1.069 9.660 1.00 91.75 188 ALA A C 1
ATOM 1491 O O . ALA A 1 188 ? 8.172 -1.448 10.750 1.00 91.75 188 ALA A O 1
ATOM 1492 N N . ARG A 1 189 ? 6.882 -0.057 9.541 1.00 89.94 189 ARG A N 1
ATOM 1493 C CA . ARG A 1 189 ? 6.360 0.717 10.677 1.00 89.94 189 ARG A CA 1
ATOM 1494 C C . ARG A 1 189 ? 5.446 -0.123 11.566 1.00 89.94 189 ARG A C 1
ATOM 1496 O O . ARG A 1 189 ? 5.638 -0.167 12.775 1.00 89.94 189 ARG A O 1
ATOM 1503 N N . ASP A 1 190 ? 4.466 -0.788 10.962 1.00 89.44 190 ASP A N 1
ATOM 1504 C CA . ASP A 1 190 ? 3.398 -1.478 11.692 1.00 89.44 190 ASP A CA 1
ATOM 1505 C C . ASP A 1 190 ? 3.756 -2.945 11.991 1.00 89.44 190 ASP A C 1
ATOM 1507 O O . ASP A 1 190 ? 2.992 -3.647 12.650 1.00 89.44 190 ASP A O 1
ATOM 1511 N N . SER A 1 191 ? 4.926 -3.416 11.535 1.00 91.81 191 SER A N 1
ATOM 1512 C CA . SER A 1 191 ? 5.368 -4.817 11.637 1.00 91.81 191 SER A CA 1
ATOM 1513 C C . SER A 1 191 ? 4.368 -5.804 11.018 1.00 91.81 191 SER A C 1
ATOM 1515 O O . SER A 1 191 ? 4.119 -6.890 11.543 1.00 91.81 191 SER A O 1
ATOM 1517 N N . ILE A 1 192 ? 3.784 -5.413 9.886 1.00 92.69 192 ILE A N 1
ATOM 1518 C CA . ILE A 1 192 ? 2.798 -6.188 9.126 1.00 92.69 192 ILE A CA 1
ATOM 1519 C C . ILE A 1 192 ? 3.466 -6.711 7.848 1.00 92.69 192 ILE A C 1
ATOM 1521 O O . ILE A 1 192 ? 4.381 -6.084 7.315 1.00 92.69 192 ILE A O 1
ATOM 1525 N N . THR A 1 193 ? 3.027 -7.863 7.335 1.00 94.06 193 THR A N 1
ATOM 1526 C CA . THR A 1 193 ? 3.541 -8.381 6.059 1.00 94.06 193 THR A CA 1
ATOM 1527 C C . THR A 1 193 ? 3.120 -7.493 4.889 1.00 94.06 193 THR A C 1
ATOM 1529 O O . THR A 1 193 ? 2.063 -6.857 4.919 1.00 94.06 193 THR A O 1
ATOM 1532 N N . HIS A 1 194 ? 3.921 -7.469 3.822 1.00 92.62 194 HIS A N 1
ATOM 1533 C CA . HIS A 1 194 ? 3.612 -6.659 2.645 1.00 92.62 194 HIS A CA 1
ATOM 1534 C C . HIS A 1 194 ? 2.252 -7.018 2.033 1.00 92.62 194 HIS A C 1
ATOM 1536 O O . HIS A 1 194 ? 1.518 -6.126 1.616 1.00 92.62 194 HIS A O 1
ATOM 1542 N N . GLU A 1 195 ? 1.876 -8.297 2.041 1.00 92.38 195 GLU A N 1
ATOM 1543 C CA . GLU A 1 195 ? 0.584 -8.777 1.545 1.00 92.38 195 GLU A CA 1
ATOM 1544 C C . GLU A 1 195 ? -0.569 -8.156 2.343 1.00 92.38 195 GLU A C 1
ATOM 1546 O O . GLU A 1 195 ? -1.464 -7.541 1.764 1.00 92.38 195 GLU A O 1
ATOM 1551 N N . ALA A 1 196 ? -0.508 -8.208 3.674 1.00 89.94 196 ALA A N 1
ATOM 1552 C CA . ALA A 1 196 ? -1.542 -7.626 4.524 1.00 89.94 196 ALA A CA 1
ATOM 1553 C C . ALA A 1 196 ? -1.601 -6.091 4.395 1.00 89.94 196 ALA A C 1
ATOM 1555 O O . ALA A 1 196 ? -2.688 -5.509 4.368 1.00 89.94 196 ALA A O 1
ATOM 1556 N N . THR A 1 197 ? -0.458 -5.418 4.226 1.00 92.31 197 THR A N 1
ATOM 1557 C CA . THR A 1 197 ? -0.423 -3.980 3.918 1.00 92.31 197 THR A CA 1
ATOM 1558 C C . THR A 1 197 ? -1.091 -3.664 2.575 1.00 92.31 197 THR A C 1
ATOM 1560 O O . THR A 1 197 ? -1.821 -2.675 2.469 1.00 92.31 197 THR A O 1
ATOM 1563 N N . THR A 1 198 ? -0.887 -4.493 1.547 1.00 94.06 198 THR A N 1
ATOM 1564 C CA . THR A 1 198 ? -1.500 -4.277 0.224 1.00 94.06 198 THR A CA 1
ATOM 1565 C C . THR A 1 198 ? -3.016 -4.410 0.259 1.00 94.06 198 THR A C 1
ATOM 1567 O O . THR A 1 198 ? -3.713 -3.569 -0.313 1.00 94.06 198 THR A O 1
ATOM 1570 N N . GLU A 1 199 ? -3.530 -5.408 0.981 1.00 92.88 199 GLU A N 1
ATOM 1571 C CA . GLU A 1 199 ? -4.965 -5.602 1.184 1.00 92.88 199 GLU A CA 1
ATOM 1572 C C . GLU A 1 199 ? -5.576 -4.420 1.943 1.00 92.88 199 GLU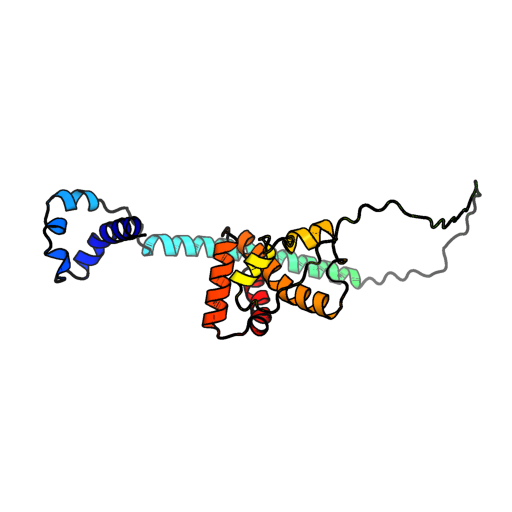 A C 1
ATOM 1574 O O . GLU A 1 199 ? -6.609 -3.886 1.534 1.00 92.88 199 GLU A O 1
ATOM 1579 N N . LEU A 1 200 ? -4.906 -3.942 2.995 1.00 92.00 200 LEU A N 1
ATOM 1580 C CA . LEU A 1 200 ? -5.351 -2.785 3.772 1.00 92.00 200 LEU A CA 1
ATOM 1581 C C . LEU A 1 200 ? -5.448 -1.517 2.913 1.00 92.00 200 LEU A C 1
ATOM 1583 O O . LEU A 1 200 ? -6.445 -0.791 2.981 1.00 92.00 200 LEU A O 1
ATOM 1587 N N . LEU A 1 201 ? -4.437 -1.250 2.081 1.00 92.38 201 LEU A N 1
ATOM 1588 C CA . LEU A 1 201 ? -4.447 -0.106 1.169 1.00 92.38 201 LEU A CA 1
ATOM 1589 C C . LEU A 1 201 ? -5.549 -0.229 0.112 1.00 92.38 201 LEU A C 1
ATOM 1591 O O . LEU A 1 201 ? -6.202 0.769 -0.194 1.00 92.38 201 LEU A O 1
ATOM 1595 N N . GLU A 1 202 ? -5.799 -1.429 -0.414 1.00 94.31 202 GLU A N 1
ATOM 1596 C CA . GLU A 1 202 ? -6.876 -1.662 -1.378 1.00 94.31 202 GLU A CA 1
ATOM 1597 C C . GLU A 1 202 ? -8.260 -1.454 -0.749 1.00 94.31 202 GLU A C 1
ATOM 1599 O O . GLU A 1 202 ? -9.095 -0.757 -1.329 1.00 94.31 202 GLU A O 1
ATOM 1604 N N . VAL A 1 203 ? -8.495 -1.962 0.466 1.00 92.62 203 VAL A N 1
ATOM 1605 C CA . VAL A 1 203 ? -9.741 -1.725 1.215 1.00 92.62 203 VAL A CA 1
ATOM 1606 C C . VAL A 1 203 ? -9.947 -0.232 1.461 1.00 92.62 203 VAL A C 1
ATOM 1608 O O . VAL A 1 203 ? -11.047 0.287 1.245 1.00 92.62 203 VAL A O 1
ATOM 1611 N N . LYS A 1 204 ? -8.893 0.490 1.858 1.00 91.69 204 LYS A N 1
ATOM 1612 C CA . LYS A 1 204 ? -8.961 1.934 2.117 1.00 91.69 204 LYS A CA 1
ATOM 1613 C C . LYS A 1 204 ? -9.216 2.739 0.844 1.00 91.69 204 LYS A C 1
ATOM 1615 O O . LYS A 1 204 ? -10.030 3.666 0.849 1.00 91.69 204 LYS A O 1
ATOM 1620 N N . ARG A 1 205 ? -8.584 2.353 -0.265 1.00 93.56 205 ARG A N 1
ATOM 1621 C CA . ARG A 1 205 ? -8.824 2.936 -1.589 1.00 93.56 205 ARG A CA 1
ATOM 1622 C C . ARG A 1 205 ? -10.269 2.717 -2.029 1.00 93.56 205 ARG A C 1
ATOM 1624 O O . ARG A 1 205 ? -10.920 3.669 -2.459 1.00 93.56 205 ARG A O 1
ATOM 1631 N N . ASN A 1 206 ? -10.764 1.485 -1.905 1.00 92.50 206 ASN A N 1
ATOM 1632 C CA . ASN A 1 206 ? -12.116 1.106 -2.306 1.00 92.50 206 ASN A CA 1
ATOM 1633 C C . ASN A 1 206 ? -13.181 1.813 -1.454 1.00 92.50 206 ASN A C 1
ATOM 1635 O O . ASN A 1 206 ? -14.139 2.350 -2.000 1.00 92.50 206 ASN A O 1
ATOM 1639 N N . SER A 1 207 ? -12.957 1.922 -0.141 1.00 91.31 207 SER A N 1
ATOM 1640 C CA . SER A 1 207 ? -13.825 2.685 0.774 1.00 91.31 207 SER A CA 1
ATOM 1641 C C . SER A 1 207 ? -13.869 4.176 0.431 1.00 91.31 207 SER A C 1
ATOM 1643 O O . SER A 1 207 ? -14.890 4.827 0.620 1.00 91.31 207 SER A O 1
ATOM 1645 N N . SER A 1 208 ? -12.773 4.712 -0.111 1.00 88.12 208 SER A N 1
ATOM 1646 C CA . SER A 1 208 ? -12.694 6.109 -0.553 1.00 88.12 208 SER A CA 1
ATOM 1647 C C . SER A 1 208 ? -13.259 6.321 -1.965 1.00 88.12 208 SER A C 1
ATOM 1649 O O . SER A 1 208 ? -13.352 7.458 -2.420 1.00 88.12 208 SER A O 1
ATOM 1651 N N . GLY A 1 209 ? -13.588 5.246 -2.694 1.00 89.56 209 GLY A N 1
ATOM 1652 C CA . GLY A 1 209 ? -14.069 5.298 -4.079 1.00 89.56 209 GLY A CA 1
ATOM 1653 C C . GLY A 1 209 ? -13.073 5.906 -5.078 1.00 89.56 209 GLY A C 1
ATOM 1654 O O . GLY A 1 209 ? -13.462 6.328 -6.167 1.00 89.56 209 GLY A O 1
ATOM 1655 N N . LEU A 1 210 ? -11.786 5.990 -4.724 1.00 89.44 210 LEU A N 1
ATOM 1656 C CA . LEU A 1 210 ? -10.776 6.683 -5.525 1.00 89.44 210 LEU A CA 1
ATOM 1657 C C . LEU A 1 210 ? -10.110 5.751 -6.537 1.00 89.44 210 LEU A C 1
ATOM 1659 O O . LEU A 1 210 ? -9.801 4.593 -6.252 1.00 89.44 210 LEU A O 1
ATOM 1663 N N . SER A 1 211 ? -9.798 6.282 -7.723 1.00 88.88 211 SER A N 1
ATOM 1664 C CA . SER A 1 211 ? -8.933 5.579 -8.676 1.00 88.88 211 SER A CA 1
ATOM 1665 C C . SER A 1 211 ? -7.522 5.395 -8.111 1.00 88.88 211 SER A C 1
ATOM 1667 O O . SER A 1 211 ? -7.061 6.181 -7.281 1.00 88.88 211 SER A O 1
ATOM 1669 N N . LEU A 1 212 ? -6.789 4.411 -8.635 1.00 87.00 212 LEU A N 1
ATOM 1670 C CA . LEU A 1 212 ? -5.403 4.138 -8.243 1.00 87.00 212 LEU A CA 1
ATOM 1671 C C . LEU A 1 212 ? -4.482 5.357 -8.453 1.00 87.00 212 LEU A C 1
ATOM 1673 O O . LEU A 1 212 ? -3.514 5.552 -7.732 1.00 87.00 212 LEU A O 1
ATOM 1677 N N . ASN A 1 213 ? -4.797 6.253 -9.388 1.00 86.88 213 ASN A N 1
ATOM 1678 C CA . ASN A 1 213 ? -4.047 7.503 -9.527 1.00 86.88 213 ASN A CA 1
ATOM 1679 C C . ASN A 1 213 ? -4.448 8.536 -8.465 1.00 86.88 213 ASN A C 1
ATOM 1681 O O . ASN A 1 213 ? -3.578 9.186 -7.889 1.00 86.88 213 ASN A O 1
ATOM 1685 N N . ALA A 1 214 ? -5.747 8.697 -8.204 1.00 87.06 214 ALA A N 1
ATOM 1686 C CA . ALA A 1 214 ? -6.248 9.689 -7.253 1.00 87.06 214 ALA A CA 1
ATOM 1687 C C . ALA A 1 214 ? -5.839 9.362 -5.809 1.00 87.06 214 ALA A C 1
ATOM 1689 O O . ALA A 1 214 ? -5.472 10.264 -5.058 1.00 87.06 214 ALA A O 1
ATOM 1690 N N . PHE A 1 215 ? -5.812 8.075 -5.458 1.00 91.06 215 PHE A N 1
ATOM 1691 C CA . PHE A 1 215 ? -5.428 7.604 -4.129 1.00 91.06 215 PHE A CA 1
ATOM 1692 C C . PHE A 1 215 ? -3.959 7.894 -3.782 1.00 91.06 215 PHE A C 1
ATOM 1694 O O . PHE A 1 215 ? -3.640 8.035 -2.609 1.00 91.06 215 PHE A O 1
ATOM 1701 N N . THR A 1 216 ? -3.080 8.120 -4.774 1.00 90.12 216 THR A N 1
ATOM 1702 C CA . THR A 1 216 ? -1.662 8.471 -4.528 1.00 90.12 216 THR A CA 1
ATOM 1703 C C . THR A 1 216 ? -1.453 9.703 -3.654 1.00 90.12 216 THR A C 1
ATOM 1705 O O . THR A 1 216 ? -0.404 9.814 -3.036 1.00 90.12 216 THR A O 1
ATOM 1708 N N . LYS A 1 217 ? -2.420 10.625 -3.591 1.00 87.88 217 LYS A N 1
ATOM 1709 C CA . LYS A 1 217 ? -2.342 11.796 -2.706 1.00 87.88 217 LYS A CA 1
ATOM 1710 C C . LYS A 1 217 ? -2.540 11.428 -1.237 1.00 87.88 217 LYS A C 1
ATOM 1712 O O . LYS A 1 217 ? -1.878 11.992 -0.387 1.00 87.88 217 LYS A O 1
ATOM 1717 N N . GLN A 1 218 ? -3.412 10.460 -0.962 1.00 87.12 218 GLN A N 1
ATOM 1718 C CA . GLN A 1 218 ? -3.657 9.981 0.398 1.00 87.12 218 GLN A CA 1
ATOM 1719 C C . GLN A 1 218 ? -2.535 9.067 0.896 1.00 87.12 218 GLN A C 1
ATOM 1721 O O . GLN A 1 218 ? -2.398 8.885 2.097 1.00 87.12 218 GLN A O 1
ATOM 1726 N N . LEU A 1 219 ? -1.724 8.488 0.002 1.00 87.75 219 LEU A N 1
ATOM 1727 C CA . LEU A 1 219 ? -0.592 7.653 0.410 1.00 87.75 219 LEU A CA 1
ATOM 1728 C C . LEU A 1 219 ? 0.450 8.417 1.232 1.00 87.75 219 LEU A C 1
ATOM 1730 O O . LEU A 1 219 ? 1.007 7.817 2.143 1.00 87.75 219 LEU A O 1
ATOM 1734 N N . ASP A 1 220 ? 0.679 9.704 0.951 1.00 82.81 220 ASP A N 1
ATOM 1735 C CA . ASP A 1 220 ? 1.624 10.518 1.730 1.00 82.81 220 ASP A CA 1
ATOM 1736 C C . ASP A 1 220 ? 1.130 10.709 3.168 1.00 82.81 220 ASP A C 1
ATOM 1738 O O . ASP A 1 220 ? 1.886 10.527 4.117 1.00 82.81 220 ASP A O 1
ATOM 1742 N N . ASP A 1 221 ? -0.164 10.984 3.342 1.00 84.56 221 ASP A N 1
ATOM 1743 C CA . ASP A 1 221 ? -0.759 11.106 4.673 1.00 84.56 221 ASP A CA 1
ATOM 1744 C C . ASP A 1 221 ? -0.639 9.782 5.441 1.00 84.56 221 ASP A C 1
ATOM 1746 O O . ASP A 1 221 ? -0.337 9.769 6.629 1.00 84.56 221 ASP A O 1
ATOM 1750 N N . LEU A 1 222 ? -0.830 8.641 4.769 1.00 82.38 222 LEU A N 1
ATOM 1751 C CA . LEU A 1 222 ? -0.766 7.317 5.402 1.00 82.38 222 LEU A CA 1
ATOM 1752 C C . LEU A 1 222 ? 0.640 6.910 5.830 1.00 82.38 222 LEU A C 1
ATOM 1754 O O . LEU A 1 222 ? 0.788 6.197 6.829 1.00 82.38 222 LEU A O 1
ATOM 1758 N N . THR A 1 223 ? 1.655 7.352 5.092 1.00 82.19 223 THR A N 1
ATOM 1759 C CA . THR A 1 223 ? 3.054 7.127 5.453 1.00 82.19 223 THR A CA 1
ATOM 1760 C C . THR A 1 223 ? 3.528 8.103 6.530 1.00 82.19 223 THR A C 1
ATOM 1762 O O . THR A 1 223 ? 4.378 7.716 7.326 1.00 82.19 223 THR A O 1
ATOM 1765 N N . GLN A 1 224 ? 2.942 9.306 6.626 1.00 72.00 224 GLN A N 1
ATOM 1766 C CA . GLN A 1 224 ? 3.310 10.341 7.609 1.00 72.00 224 GLN A CA 1
ATOM 1767 C C . GLN A 1 224 ? 2.477 10.365 8.903 1.00 72.00 224 GLN A C 1
ATOM 1769 O O . GLN A 1 224 ? 2.891 10.995 9.868 1.00 72.00 224 GLN A O 1
ATOM 1774 N N . LEU A 1 225 ? 1.324 9.690 8.966 1.00 56.25 225 LEU A N 1
ATOM 1775 C CA . LEU A 1 225 ? 0.315 9.865 10.029 1.00 56.25 225 LEU A CA 1
ATOM 1776 C C . LEU A 1 225 ? 0.741 9.549 11.485 1.00 56.25 225 LEU A C 1
ATOM 1778 O O . LEU A 1 225 ? -0.098 9.676 12.367 1.00 56.25 225 LEU A O 1
ATOM 1782 N N . HIS A 1 226 ? 1.994 9.177 11.769 1.00 48.72 226 HIS A N 1
ATOM 1783 C CA . HIS A 1 226 ? 2.498 8.941 13.134 1.00 48.72 226 HIS A CA 1
ATOM 1784 C C . HIS A 1 226 ? 4.018 9.194 13.282 1.00 48.72 226 HIS A C 1
ATOM 1786 O O . HIS A 1 226 ? 4.717 8.382 13.888 1.00 48.72 226 HIS A O 1
ATOM 1792 N N . THR A 1 227 ? 4.547 10.283 12.713 1.00 40.00 227 THR A N 1
ATOM 1793 C CA . THR A 1 227 ? 5.849 10.844 13.151 1.00 40.00 227 THR A CA 1
ATOM 1794 C C . THR A 1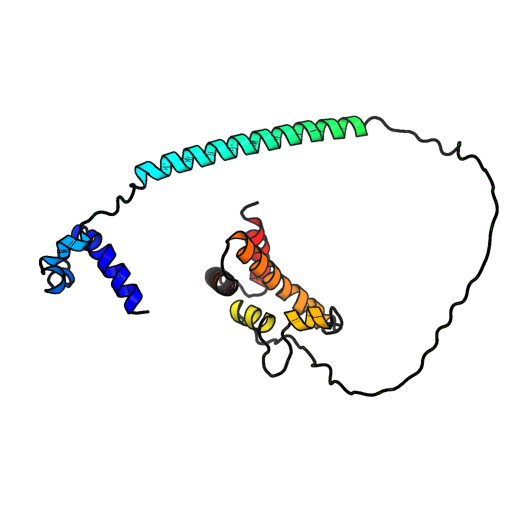 227 ? 5.656 11.957 14.158 1.00 40.00 227 THR A C 1
ATOM 1796 O O . THR A 1 227 ? 4.782 12.811 13.889 1.00 40.00 227 THR A O 1
#

Organism: NCBI:txid4796

Radius of gyration: 32.4 Å; Cα contacts (8 Å, |Δi|>4): 96; chains: 1; bounding box: 90×72×66 Å

Sequence (227 aa):
MLKHLRVIFLQDSVLLIQRYPNHRLWKHPLFSTSDSSVYGNKPELHTLDIVVPQLAAILKENFDTLNGKIDALAAGVDSIKDLSKQRLVIRWEDVDVGEHSDVGARVNRETSNSGAGGDKCSCPVVKLSRAVRTVVELWMEYTSEVGGQISIAEADKLMGTKWRQNPTEARFYLRRKRYYDAIATIAARDSITHEATTELLEVKRNSSGLSLNAFTKQLDDLTQLHT

Mean predicted aligned error: 21.31 Å

pLDDT: mean 72.46, std 19.78, range [28.59, 94.31]

Secondary structure (DSSP, 8-state):
-HHHHHHHHHHHHHHHHHH-TT-GGGGSGGGTSGGGGGG-S------HHHHHHHHHHHHHHHHHHHHHHHHHHHHHHHHHHHHTTS-----TT------------------------------------TT--SHHHHHHHHHS--TTPPPHHHHHHHHGGGGG-SHHHHHHHHHHHHHHHHHHHHHHHHT--HHHHHHHHHHHHHHTT--TTTTHHHHHHHHHTT-

Nearest PDB structures (foldseek):
  1sd5-assembly1_A  TM=6.228E-01  e=3.901E+00  Mycobacterium tuberculosis H37Rv
  4akk-assembly1_B  TM=6.368E-01  e=6.764E+00  Klebsiella oxytoca